Protein AF-A0AA41V324-F1 (afdb_monomer)

Organism: Papaver nudicaule (NCBI:txid74823)

Foldseek 3Di:
DDDPDPPPPADKAKKKKKFFCCCQVVLQVLVVLLVCLVVVWAWQKKWKAAFALVLVVVVQVVQVHDFPFADDDPDDDPHPSSRRRVHIMMMTMIIGHVVLVVVVVQLPPCVDPQHDPGGGRMDIQNDSVSRVVVCCLQPVDPPVVLVVPQLPDQWKWFQFLVRDIGHDCVLQVVLLVPDPPDDPDPDPVRVQQPPLLKKKKKFALVCSVVSCSSVLSSLFQVQFDVTWLIKIKDWCVLQVPDPSCVPPDDDDDDSRRTIMMITMGRDGHPQAAEDAPCQPDQDDDVVVSHHYHHVNRMDMDDRDDCVSVVCCSGQVRQFMWTDDVPDSHIHGSYTPSHSSNYD

Sequence (343 aa):
MEKPADKIEQAEEETFVLAYPIFTECCCIGDLVRFFEEKNLKLKGLMLMNVNKQFIERHFNNVGGEPEGRPVARYSYPTWSDYLTSKPIAVMILEGHEAVQKVDQLTSDRDSFFWNDDGPTVYNSKTADQAKHDIDTWFCQDPGYWLEKATRSTHLVTLLPGGKTHGPWERPLKILKEGPTYENKPDLHGYFIERENMSVLVIKPKAFRKGCVGEVLSAIVVNSFGGLIGMKLVRKADCPNSVVWSDSCTSTKTEEDECAIAVVVGFLSRKFELCIEEPDVNNIDFDSRVFRVGSDYVYRSKPGENLWHEIGVFFSYGFTLWNAPDCNDICGKMFEPSLVGLL

pLDDT: mean 83.89, std 13.99, range [35.88, 98.5]

Structure (mmCIF, N/CA/C/O backbone):
data_AF-A0AA41V324-F1
#
_entry.id   AF-A0AA41V324-F1
#
loop_
_atom_site.group_PDB
_atom_site.id
_atom_site.type_symbol
_atom_site.label_atom_id
_atom_site.label_alt_id
_atom_site.label_comp_id
_atom_site.label_asym_id
_atom_site.label_entity_id
_atom_site.label_seq_id
_atom_site.pdbx_PDB_ins_code
_atom_site.Cartn_x
_atom_site.Cartn_y
_atom_site.Cartn_z
_atom_site.occupancy
_atom_site.B_iso_or_equiv
_atom_site.auth_seq_id
_atom_site.auth_comp_id
_atom_site.auth_asym_id
_atom_site.auth_atom_id
_atom_site.pdbx_PDB_model_num
ATOM 1 N N . MET A 1 1 ? -40.877 -11.267 32.324 1.00 39.62 1 MET A N 1
ATOM 2 C CA . MET A 1 1 ? -40.531 -11.488 30.905 1.00 39.62 1 MET A CA 1
ATOM 3 C C . MET A 1 1 ? -40.053 -10.155 30.363 1.00 39.62 1 MET A C 1
ATOM 5 O O . MET A 1 1 ? -40.875 -9.332 29.983 1.00 39.62 1 MET A O 1
ATOM 9 N N . GLU A 1 2 ? -38.752 -9.893 30.465 1.00 35.88 2 GLU A N 1
ATOM 10 C CA . GLU A 1 2 ? -38.135 -8.713 29.851 1.00 35.88 2 GLU A CA 1
ATOM 11 C C . GLU A 1 2 ? -38.012 -8.953 28.343 1.00 35.88 2 GLU A C 1
ATOM 13 O O . GLU A 1 2 ? -37.642 -10.046 27.912 1.00 35.88 2 GLU A O 1
ATOM 18 N N . LYS A 1 3 ? -38.395 -7.952 27.545 1.00 37.53 3 LYS A N 1
ATOM 19 C CA . LYS A 1 3 ? -38.199 -7.964 26.092 1.00 37.53 3 LYS A CA 1
ATOM 20 C C . LYS A 1 3 ? -36.693 -7.960 25.792 1.00 37.53 3 LYS A C 1
ATOM 22 O O . LYS A 1 3 ? -35.974 -7.212 26.454 1.00 37.53 3 LYS A O 1
ATOM 27 N N . PRO A 1 4 ? -36.213 -8.727 24.799 1.00 45.84 4 PRO A N 1
ATOM 28 C CA . PRO A 1 4 ? -34.835 -8.601 24.356 1.00 45.84 4 PRO A CA 1
ATOM 29 C C . PRO A 1 4 ? -34.657 -7.217 23.726 1.00 45.84 4 PRO A C 1
ATOM 31 O O . PRO A 1 4 ? -35.470 -6.798 22.904 1.00 45.84 4 PRO A O 1
ATOM 34 N N . ALA A 1 5 ? -33.629 -6.495 24.170 1.00 45.06 5 ALA A N 1
ATOM 35 C CA . ALA A 1 5 ? -33.219 -5.241 23.563 1.00 45.06 5 ALA A CA 1
ATOM 36 C C . ALA A 1 5 ? -32.795 -5.514 22.115 1.00 45.06 5 ALA A C 1
ATOM 38 O O . ALA A 1 5 ? -31.879 -6.306 21.878 1.00 45.06 5 ALA A O 1
ATOM 39 N N . ASP A 1 6 ? -33.474 -4.871 21.166 1.00 43.66 6 ASP A N 1
ATOM 40 C CA . ASP A 1 6 ? -33.048 -4.809 19.774 1.00 43.66 6 ASP A CA 1
ATOM 41 C C . ASP A 1 6 ? -31.622 -4.241 19.738 1.00 43.66 6 ASP A C 1
ATOM 43 O O . ASP A 1 6 ? -31.390 -3.074 20.061 1.00 43.66 6 ASP A O 1
ATOM 47 N N . LYS A 1 7 ? -30.644 -5.080 19.376 1.00 44.91 7 LYS A N 1
ATOM 48 C CA . LYS A 1 7 ? -29.336 -4.598 18.932 1.00 44.91 7 LYS A CA 1
ATOM 49 C C . LYS A 1 7 ? -29.585 -3.835 17.638 1.00 44.91 7 LYS A C 1
ATOM 51 O O . LYS A 1 7 ? -29.766 -4.447 16.591 1.00 44.91 7 LYS A O 1
ATOM 56 N N . ILE A 1 8 ? -29.618 -2.511 17.722 1.00 49.06 8 ILE A N 1
ATOM 57 C CA . ILE A 1 8 ? -29.487 -1.649 16.552 1.00 49.06 8 ILE A CA 1
ATOM 58 C C . ILE A 1 8 ? -28.123 -2.001 15.945 1.00 49.06 8 ILE A C 1
ATOM 60 O O . ILE A 1 8 ? -27.096 -1.729 16.565 1.00 49.06 8 ILE A O 1
ATOM 64 N N . GLU A 1 9 ? -28.107 -2.677 14.792 1.00 51.03 9 GLU A N 1
ATOM 65 C CA . GLU A 1 9 ? -26.909 -2.769 13.954 1.00 51.03 9 GLU A CA 1
ATOM 66 C C . GLU A 1 9 ? -26.514 -1.329 13.617 1.00 51.03 9 GLU A C 1
ATOM 68 O O . GLU A 1 9 ? -27.185 -0.643 12.847 1.00 51.03 9 GLU A O 1
ATOM 73 N N . GLN A 1 10 ? -25.489 -0.821 14.300 1.00 58.59 10 GLN A N 1
ATOM 74 C CA . GLN A 1 10 ? -24.932 0.487 13.999 1.00 58.59 10 GLN A CA 1
ATOM 75 C C . GLN A 1 10 ? -24.308 0.406 12.607 1.00 58.59 10 GLN A C 1
ATOM 77 O O . GLN A 1 10 ? -23.558 -0.528 12.327 1.00 58.59 10 GLN A O 1
ATOM 82 N N . ALA A 1 11 ? -24.645 1.360 11.738 1.00 70.06 11 ALA A N 1
ATOM 83 C CA . ALA A 1 11 ? -24.108 1.402 10.386 1.00 70.06 11 ALA A CA 1
ATOM 84 C C . ALA A 1 11 ? -22.575 1.493 10.437 1.00 70.06 11 ALA A C 1
ATOM 86 O O . ALA A 1 11 ? -22.025 2.321 11.169 1.00 70.06 11 ALA A O 1
ATOM 87 N N . GLU A 1 12 ? -21.904 0.622 9.687 1.00 86.38 12 GLU A N 1
ATOM 88 C CA . GLU A 1 12 ? -20.460 0.707 9.496 1.00 86.38 12 GLU A CA 1
ATOM 89 C C . GLU A 1 12 ? -20.153 1.921 8.607 1.00 86.38 12 GLU A C 1
ATOM 91 O O . GLU A 1 12 ? -20.805 2.14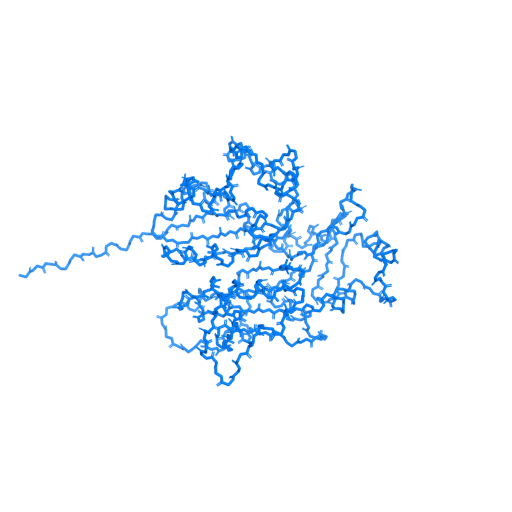3 7.585 1.00 86.38 12 GLU A O 1
ATOM 96 N N . GLU A 1 13 ? -19.201 2.742 9.042 1.00 95.50 13 GLU A N 1
ATOM 97 C CA . GLU A 1 13 ? -18.725 3.932 8.341 1.00 95.50 13 GLU A CA 1
ATOM 98 C C . GLU A 1 13 ? -17.374 3.621 7.688 1.00 95.50 13 GLU A C 1
ATOM 100 O O . GLU A 1 13 ? -16.564 2.884 8.256 1.00 95.50 13 GLU A O 1
ATOM 105 N N . GLU A 1 14 ? -17.117 4.193 6.511 1.00 97.25 14 GLU A N 1
ATOM 106 C CA . GLU A 1 14 ? -15.818 4.124 5.841 1.00 97.25 14 GLU A CA 1
ATOM 107 C C . GLU A 1 14 ? -15.038 5.432 6.029 1.00 97.25 14 GLU A C 1
ATOM 109 O O . GLU A 1 14 ? -15.597 6.527 5.967 1.00 97.25 14 GLU A O 1
ATOM 114 N N . THR A 1 15 ? -13.725 5.325 6.226 1.00 98.44 15 THR A N 1
ATOM 115 C CA . THR A 1 15 ? -12.798 6.460 6.262 1.00 98.44 15 THR A CA 1
ATOM 116 C C . THR A 1 15 ? -11.585 6.214 5.375 1.00 98.44 15 THR A C 1
ATOM 118 O O . THR A 1 15 ? -11.231 5.069 5.077 1.00 98.44 15 THR A O 1
ATOM 121 N N . PHE A 1 16 ? -10.934 7.298 4.964 1.00 98.50 16 PHE A N 1
ATOM 122 C CA . PHE A 1 16 ? -9.737 7.272 4.139 1.00 98.50 16 PHE A CA 1
ATOM 123 C C . PHE A 1 16 ? -8.495 7.633 4.950 1.00 98.50 16 PHE A C 1
ATOM 125 O O . PHE A 1 16 ? -8.497 8.568 5.757 1.00 98.50 16 PHE A O 1
ATOM 132 N N . VAL A 1 17 ? -7.417 6.891 4.697 1.00 98.44 17 VAL A N 1
ATOM 133 C CA . VAL A 1 17 ? -6.087 7.145 5.257 1.00 98.44 17 VAL A CA 1
ATOM 134 C C . VAL A 1 17 ? -5.065 7.170 4.130 1.00 98.44 17 VAL A C 1
ATOM 136 O O . VAL A 1 17 ? -4.995 6.246 3.322 1.00 98.44 17 VAL A O 1
ATOM 139 N N . LEU A 1 18 ? -4.231 8.204 4.121 1.00 97.81 18 LEU A N 1
ATOM 140 C CA . LEU A 1 18 ? -3.049 8.324 3.278 1.00 97.81 18 LEU A CA 1
ATOM 141 C C . LEU A 1 18 ? -1.807 8.187 4.163 1.00 97.81 18 LEU A C 1
ATOM 143 O O . LEU A 1 18 ? -1.493 9.068 4.958 1.00 97.81 18 LEU A O 1
ATOM 147 N N . ALA A 1 19 ? -1.090 7.081 4.009 1.00 96.62 19 ALA A N 1
ATOM 148 C CA . ALA A 1 19 ? 0.191 6.834 4.648 1.00 96.62 19 ALA A CA 1
ATOM 149 C C . ALA A 1 19 ? 1.324 7.454 3.824 1.00 96.62 19 ALA A C 1
ATOM 151 O O . ALA A 1 19 ? 1.503 7.138 2.641 1.00 96.62 19 ALA A O 1
ATOM 152 N N . TYR A 1 20 ? 2.096 8.335 4.459 1.00 95.06 20 TYR A N 1
ATOM 153 C CA . TYR A 1 20 ? 3.198 9.048 3.817 1.00 95.06 20 TYR A CA 1
ATOM 154 C C . TYR A 1 20 ? 4.392 8.123 3.523 1.00 95.06 20 TYR A C 1
ATOM 156 O O . TYR A 1 20 ? 4.451 7.001 4.042 1.00 95.06 20 TYR A O 1
ATOM 164 N N . PRO A 1 21 ? 5.378 8.582 2.723 1.00 92.25 21 PRO A N 1
ATOM 165 C CA . PRO A 1 21 ? 6.538 7.788 2.329 1.00 92.25 21 PRO A CA 1
ATOM 166 C C . PRO A 1 21 ? 7.279 7.055 3.440 1.00 92.25 21 PRO A C 1
ATOM 168 O O . PRO A 1 21 ? 7.823 5.984 3.194 1.00 92.25 21 PRO A O 1
ATOM 171 N N . ILE A 1 22 ? 7.291 7.577 4.668 1.00 90.56 22 ILE A N 1
ATOM 172 C CA . ILE A 1 22 ? 7.982 6.918 5.780 1.00 90.56 22 ILE A CA 1
ATOM 173 C C . ILE A 1 22 ? 7.540 5.458 5.974 1.00 90.56 22 ILE A C 1
ATOM 175 O O . ILE A 1 22 ? 8.375 4.608 6.269 1.00 90.56 22 ILE A O 1
ATOM 179 N N . PHE A 1 23 ? 6.268 5.126 5.728 1.00 91.31 23 PHE A N 1
ATOM 180 C CA . PHE A 1 23 ? 5.775 3.755 5.890 1.00 91.31 23 PHE A CA 1
ATOM 181 C C . PHE A 1 23 ? 6.341 2.775 4.859 1.00 91.31 23 PHE A C 1
ATOM 183 O O . PHE A 1 23 ? 6.458 1.577 5.130 1.00 91.31 23 PHE A O 1
ATOM 190 N N . THR A 1 24 ? 6.721 3.277 3.684 1.00 85.81 24 THR A N 1
ATOM 191 C CA . THR A 1 24 ? 7.327 2.479 2.615 1.00 85.81 24 THR A CA 1
ATOM 192 C C . THR A 1 24 ? 8.852 2.485 2.723 1.00 85.81 24 THR A C 1
ATOM 194 O O . THR A 1 24 ? 9.478 1.451 2.504 1.00 85.81 24 THR A O 1
ATOM 197 N N . GLU A 1 25 ? 9.451 3.602 3.149 1.00 84.81 25 GLU A N 1
ATOM 198 C CA . GLU A 1 25 ? 10.893 3.739 3.391 1.00 84.81 25 GLU A CA 1
ATOM 199 C C . GLU A 1 25 ? 11.381 2.930 4.601 1.00 84.81 25 GLU A C 1
ATOM 201 O O . GLU A 1 25 ? 12.457 2.332 4.554 1.00 84.81 25 GLU A O 1
ATOM 206 N N . CYS A 1 26 ? 10.600 2.900 5.684 1.00 85.69 26 CYS A N 1
ATOM 207 C CA . CYS A 1 26 ? 10.938 2.205 6.928 1.00 85.69 26 CYS A CA 1
ATOM 208 C C . CYS A 1 26 ? 10.352 0.792 7.024 1.00 85.69 26 CYS A C 1
ATOM 210 O O . CYS A 1 26 ? 10.505 0.154 8.063 1.00 85.69 26 CYS A O 1
ATOM 212 N N . CYS A 1 27 ? 9.721 0.286 5.961 1.00 85.06 27 CYS A N 1
ATOM 213 C CA . CYS A 1 27 ? 9.150 -1.062 5.918 1.00 85.06 27 CYS A CA 1
ATOM 214 C C . CYS A 1 27 ? 8.049 -1.338 6.970 1.00 85.06 27 CYS A C 1
ATOM 216 O O . CYS A 1 27 ? 7.836 -2.495 7.322 1.00 85.06 27 CYS A O 1
ATOM 218 N N . CYS A 1 28 ? 7.331 -0.315 7.448 1.00 90.88 28 CYS A N 1
ATOM 219 C CA . CYS A 1 28 ? 6.362 -0.423 8.554 1.00 90.88 28 CYS A CA 1
ATOM 220 C C . CYS A 1 28 ? 4.885 -0.333 8.123 1.00 90.88 28 CYS A C 1
ATOM 222 O O . CYS A 1 28 ? 3.989 -0.163 8.948 1.00 90.88 28 CYS A O 1
ATOM 224 N N . ILE A 1 29 ? 4.589 -0.477 6.827 1.00 94.50 29 ILE A N 1
ATOM 225 C CA . ILE A 1 29 ? 3.203 -0.503 6.332 1.00 94.50 29 ILE A CA 1
ATOM 226 C C . ILE A 1 29 ? 2.376 -1.666 6.909 1.00 94.50 29 ILE A C 1
ATOM 228 O O . ILE A 1 29 ? 1.178 -1.512 7.135 1.00 94.50 29 ILE A O 1
ATOM 232 N N . GLY A 1 30 ? 3.002 -2.817 7.180 1.00 96.00 30 GLY A N 1
ATOM 233 C CA . GLY A 1 30 ? 2.334 -3.937 7.845 1.00 96.00 30 GLY A CA 1
ATOM 234 C C . GLY A 1 30 ? 1.985 -3.625 9.300 1.00 96.00 30 GLY A C 1
ATOM 235 O O . GLY A 1 30 ? 0.893 -3.968 9.745 1.00 96.00 30 GLY A O 1
ATOM 236 N N . ASP A 1 31 ? 2.835 -2.870 9.999 1.00 95.50 31 ASP A N 1
ATOM 237 C CA . ASP A 1 31 ? 2.584 -2.442 11.378 1.00 95.50 31 ASP A CA 1
ATOM 238 C C . ASP A 1 31 ? 1.415 -1.454 11.436 1.00 95.50 31 ASP A C 1
ATOM 240 O O . ASP A 1 31 ? 0.573 -1.543 12.327 1.00 95.50 31 ASP A O 1
ATOM 244 N N . LEU A 1 32 ? 1.306 -0.567 10.439 1.00 96.44 32 LEU A N 1
ATOM 245 C CA . LEU A 1 32 ? 0.155 0.323 10.283 1.00 96.44 32 LEU A CA 1
ATOM 246 C C . LEU A 1 32 ? -1.150 -0.463 10.072 1.00 96.44 32 LEU A C 1
ATOM 248 O O . LEU A 1 32 ? -2.152 -0.180 10.728 1.00 96.44 32 LEU A O 1
ATOM 252 N N . VAL A 1 33 ? -1.146 -1.469 9.188 1.00 97.69 33 VAL A N 1
ATOM 253 C CA . VAL A 1 33 ? -2.320 -2.336 8.968 1.00 97.69 33 VAL A CA 1
ATOM 254 C C . VAL A 1 33 ? -2.676 -3.094 10.247 1.00 97.69 33 VAL A C 1
ATOM 256 O O . VAL A 1 33 ? -3.832 -3.064 10.665 1.00 97.69 33 VAL A O 1
ATOM 259 N N . ARG A 1 34 ? -1.682 -3.700 10.906 1.00 97.00 34 ARG A N 1
ATOM 260 C CA . ARG A 1 34 ? -1.854 -4.426 12.170 1.00 97.00 34 ARG A CA 1
ATOM 261 C C . ARG A 1 34 ? -2.463 -3.530 13.242 1.00 97.00 34 ARG A C 1
ATOM 263 O O . ARG A 1 34 ? -3.374 -3.949 13.947 1.00 97.00 34 ARG A O 1
ATOM 270 N N . PHE A 1 35 ? -1.989 -2.292 13.353 1.00 96.88 35 PHE A N 1
ATOM 271 C CA . PHE A 1 35 ? -2.526 -1.337 14.310 1.00 96.88 35 PHE A CA 1
ATOM 272 C C . PHE A 1 35 ? -4.022 -1.094 14.084 1.00 96.88 35 PHE A C 1
ATOM 274 O O . PHE A 1 35 ? -4.797 -1.123 15.037 1.00 96.88 35 PHE A O 1
ATOM 281 N N . PHE A 1 36 ? -4.461 -0.899 12.838 1.00 97.12 36 PHE A N 1
ATOM 282 C CA . PHE A 1 36 ? -5.886 -0.740 12.544 1.00 97.12 36 PHE A CA 1
ATOM 283 C C . PHE A 1 36 ? -6.693 -2.023 12.805 1.00 97.12 36 PHE A C 1
ATOM 285 O O . PHE A 1 36 ? -7.786 -1.931 13.373 1.00 97.12 36 PHE A O 1
ATOM 292 N N . GLU A 1 37 ? -6.142 -3.204 12.502 1.00 96.12 37 GLU A N 1
ATOM 293 C CA . GLU A 1 37 ? -6.752 -4.496 12.859 1.00 96.12 37 GLU A CA 1
ATOM 294 C C . GLU A 1 37 ? -6.966 -4.614 14.381 1.00 96.12 37 GLU A C 1
ATOM 296 O O . GLU A 1 37 ? -8.070 -4.923 14.831 1.00 96.12 37 GLU A O 1
ATOM 301 N N . GLU A 1 38 ? -5.958 -4.276 15.194 1.00 96.06 38 GLU A N 1
ATOM 302 C CA . GLU A 1 38 ? -6.032 -4.275 16.667 1.00 96.06 38 GLU A CA 1
ATOM 303 C C . GLU A 1 38 ? -7.061 -3.267 17.211 1.00 96.06 38 GLU A C 1
ATOM 305 O O . GLU A 1 38 ? -7.595 -3.426 18.313 1.00 96.06 38 GLU A O 1
ATOM 310 N N . LYS A 1 39 ? -7.385 -2.229 16.431 1.00 95.81 39 LYS A N 1
ATOM 311 C CA . LYS A 1 39 ? -8.463 -1.277 16.728 1.00 95.81 39 LYS A CA 1
ATOM 312 C C . LYS A 1 39 ? -9.821 -1.721 16.182 1.00 95.81 39 LYS A C 1
ATOM 314 O O . LYS A 1 39 ? -10.763 -0.936 16.276 1.00 95.81 39 LYS A O 1
ATOM 319 N N . ASN A 1 40 ? -9.980 -2.952 15.699 1.00 94.75 40 ASN A N 1
ATOM 320 C CA . ASN A 1 40 ? -11.215 -3.460 15.089 1.00 94.75 40 ASN A CA 1
ATOM 321 C C . ASN A 1 40 ? -11.695 -2.598 13.904 1.00 94.75 40 ASN A C 1
ATOM 323 O O . ASN A 1 40 ? -12.896 -2.383 13.746 1.00 94.75 40 ASN A O 1
ATOM 327 N N . LEU A 1 41 ? -10.765 -2.053 13.114 1.00 96.31 41 LEU A N 1
ATOM 328 C CA . LEU A 1 41 ? -11.064 -1.401 11.840 1.00 96.31 41 LEU A CA 1
ATOM 329 C C . LEU A 1 41 ? -10.741 -2.377 10.710 1.00 96.31 41 LEU A C 1
ATOM 331 O O . LEU A 1 41 ? -9.638 -2.920 10.633 1.00 96.31 41 LEU A O 1
ATOM 335 N N . LYS A 1 42 ? -11.714 -2.617 9.837 1.00 95.38 42 LYS A N 1
ATOM 336 C CA . LYS A 1 42 ? -11.600 -3.557 8.726 1.00 95.38 42 LYS A CA 1
ATOM 337 C C . LYS A 1 42 ? -10.989 -2.864 7.515 1.00 95.38 42 LYS A C 1
ATOM 339 O O . LYS A 1 42 ? -11.462 -1.822 7.077 1.00 95.38 42 LYS A O 1
ATOM 344 N N . LEU A 1 43 ? -9.964 -3.471 6.927 1.00 96.56 43 LEU A N 1
ATOM 345 C CA . LEU A 1 43 ? -9.361 -2.977 5.693 1.00 96.56 43 LEU A CA 1
ATOM 346 C C . LEU A 1 43 ? -10.258 -3.314 4.488 1.00 96.56 43 LEU A C 1
ATOM 348 O O . LEU A 1 43 ? -10.386 -4.478 4.105 1.00 96.56 43 LEU A O 1
ATOM 352 N N . LYS A 1 44 ? -10.868 -2.294 3.879 1.00 95.31 44 LYS A N 1
ATOM 353 C CA . LYS A 1 44 ? -11.743 -2.410 2.698 1.00 95.31 44 LYS A CA 1
ATOM 354 C C . LYS A 1 44 ? -11.048 -2.065 1.389 1.00 95.31 44 LYS A C 1
ATOM 356 O O . LYS A 1 44 ? -11.490 -2.532 0.340 1.00 95.31 44 LYS A O 1
ATOM 361 N N . GLY A 1 45 ? -9.969 -1.293 1.441 1.00 95.50 45 GLY A N 1
ATOM 362 C CA . GLY A 1 45 ? -9.167 -0.909 0.284 1.00 95.50 45 GLY A CA 1
ATOM 363 C C . GLY A 1 45 ? -7.728 -0.638 0.697 1.00 95.50 45 GLY A C 1
ATOM 364 O O . GLY A 1 45 ? -7.483 -0.132 1.787 1.00 95.50 45 GLY A O 1
ATOM 365 N N . LEU A 1 46 ? -6.780 -0.989 -0.166 1.00 96.31 46 LEU A N 1
ATOM 366 C CA . LEU A 1 46 ? -5.359 -0.705 0.015 1.00 96.31 46 LEU A CA 1
ATOM 367 C C . LEU A 1 46 ? -4.711 -0.581 -1.356 1.00 96.31 46 LEU A C 1
ATOM 369 O O . LEU A 1 46 ? -4.882 -1.473 -2.187 1.00 96.31 46 LEU A O 1
ATOM 373 N N . MET A 1 47 ? -3.952 0.483 -1.589 1.00 93.38 47 MET A N 1
ATOM 374 C CA . MET A 1 47 ? -3.150 0.637 -2.799 1.00 93.38 47 MET A CA 1
ATOM 375 C C . MET A 1 47 ? -1.825 1.316 -2.487 1.00 93.38 47 MET A C 1
ATOM 377 O O . MET A 1 47 ? -1.793 2.316 -1.779 1.00 93.38 47 MET A O 1
ATOM 381 N N . LEU A 1 48 ? -0.744 0.795 -3.058 1.00 92.94 48 LEU A N 1
ATOM 382 C CA . LEU A 1 48 ? 0.562 1.443 -3.084 1.00 92.94 48 LEU A CA 1
ATOM 383 C C . LEU A 1 48 ? 0.751 2.123 -4.438 1.00 92.94 48 LEU A C 1
ATOM 385 O O . LEU A 1 48 ? 0.636 1.480 -5.486 1.00 92.94 48 LEU A O 1
ATOM 389 N N . MET A 1 49 ? 1.030 3.420 -4.418 1.00 90.25 49 MET A N 1
ATOM 390 C CA . MET A 1 49 ? 1.058 4.244 -5.620 1.00 90.25 49 MET A CA 1
ATOM 391 C C . MET A 1 49 ? 2.108 5.342 -5.547 1.00 90.25 49 MET A C 1
ATOM 393 O O . MET A 1 49 ? 2.495 5.792 -4.472 1.00 90.25 49 MET A O 1
ATOM 397 N N . ASN A 1 50 ? 2.520 5.797 -6.723 1.00 88.94 50 ASN A N 1
ATOM 398 C CA . ASN A 1 50 ? 3.195 7.069 -6.885 1.00 88.94 50 ASN A CA 1
ATOM 399 C C . ASN A 1 50 ? 2.207 8.092 -7.444 1.00 88.94 50 ASN A C 1
ATOM 401 O O . ASN A 1 50 ? 1.325 7.762 -8.236 1.00 88.94 50 ASN A O 1
ATOM 405 N N . VAL A 1 51 ? 2.402 9.344 -7.058 1.00 87.75 51 VAL A N 1
ATOM 406 C CA . VAL A 1 51 ? 1.568 10.484 -7.439 1.00 87.75 51 VAL A CA 1
ATOM 407 C C . VAL A 1 51 ? 2.452 11.593 -7.988 1.00 87.75 51 VAL A C 1
ATOM 409 O O . VAL A 1 51 ? 3.636 11.670 -7.654 1.00 87.75 51 VAL A O 1
ATOM 412 N N . ASN A 1 52 ? 1.899 12.455 -8.841 1.00 86.44 52 ASN A N 1
ATOM 413 C CA . ASN A 1 52 ? 2.600 13.660 -9.271 1.00 86.44 52 ASN A CA 1
ATOM 414 C C . ASN A 1 52 ? 2.297 14.848 -8.341 1.00 86.44 52 ASN A C 1
ATOM 416 O O . ASN A 1 52 ? 1.333 14.852 -7.572 1.00 86.44 52 ASN A O 1
ATOM 420 N N . LYS A 1 53 ? 3.134 15.884 -8.441 1.00 88.88 53 LYS A N 1
ATOM 421 C CA . LYS A 1 53 ? 3.028 17.095 -7.619 1.00 88.88 53 LYS A CA 1
ATOM 422 C C . LYS A 1 53 ? 1.676 17.788 -7.776 1.00 88.88 53 LYS A C 1
ATOM 424 O O . LYS A 1 53 ? 1.051 18.141 -6.786 1.00 88.88 53 LYS A O 1
ATOM 429 N N . GLN A 1 54 ? 1.180 17.883 -9.009 1.00 89.00 54 GLN A N 1
ATOM 430 C CA . GLN A 1 54 ? -0.100 18.522 -9.312 1.00 89.00 54 GLN A CA 1
ATOM 431 C C . GLN A 1 54 ? -1.294 17.799 -8.662 1.00 89.00 54 GLN A C 1
ATOM 433 O O . GLN A 1 54 ? -2.305 18.428 -8.350 1.00 89.00 54 GLN A O 1
ATOM 438 N N . PHE A 1 55 ? -1.230 16.476 -8.518 1.00 91.31 55 PHE A N 1
ATOM 439 C CA . PHE A 1 55 ? -2.261 15.681 -7.859 1.00 91.31 55 PHE A CA 1
ATOM 440 C C . PHE A 1 55 ? -2.267 15.952 -6.351 1.00 91.31 55 PHE A C 1
ATOM 442 O O . PHE A 1 55 ? -3.318 16.251 -5.790 1.00 91.31 55 PHE A O 1
ATOM 449 N N . ILE A 1 56 ? -1.090 15.954 -5.718 1.00 94.19 56 ILE A N 1
ATOM 450 C CA . ILE A 1 56 ? -0.947 16.259 -4.289 1.00 94.19 56 ILE A CA 1
ATOM 451 C C . ILE A 1 56 ? -1.342 17.703 -3.961 1.00 94.19 56 ILE A C 1
ATOM 453 O O . ILE A 1 56 ? -2.096 17.927 -3.021 1.00 94.19 56 ILE A O 1
ATOM 457 N N . GLU A 1 57 ? -0.918 18.683 -4.759 1.00 94.00 57 GLU A N 1
ATOM 458 C CA . GLU A 1 57 ? -1.308 20.086 -4.567 1.00 94.00 57 GLU A CA 1
ATOM 459 C C . GLU A 1 57 ? -2.829 20.271 -4.678 1.00 94.00 57 GLU A C 1
ATOM 461 O O . GLU A 1 57 ? -3.434 21.013 -3.904 1.00 94.00 57 GLU A O 1
ATOM 466 N N . ARG A 1 58 ? -3.480 19.570 -5.618 1.00 94.25 58 ARG A N 1
ATOM 467 C CA . ARG A 1 58 ? -4.948 19.547 -5.716 1.00 94.25 58 ARG A CA 1
ATOM 468 C C . ARG A 1 58 ? -5.585 18.923 -4.480 1.00 94.25 58 ARG A C 1
ATOM 470 O O . ARG A 1 58 ? -6.537 19.496 -3.960 1.00 94.25 58 ARG A O 1
ATOM 477 N N . HIS A 1 59 ? -5.047 17.808 -3.993 1.00 95.00 59 HIS A N 1
ATOM 478 C CA . HIS A 1 59 ? -5.516 17.195 -2.755 1.00 95.00 59 HIS A CA 1
ATOM 479 C C . HIS A 1 59 ? -5.408 18.169 -1.570 1.00 95.00 59 HIS A C 1
ATOM 481 O O . HIS A 1 59 ? -6.409 18.389 -0.897 1.00 95.00 59 HIS A O 1
ATOM 487 N N . PHE A 1 60 ? -4.269 18.845 -1.376 1.00 95.69 60 PHE A N 1
ATOM 488 C CA . PHE A 1 60 ? -4.108 19.855 -0.321 1.00 95.69 60 PHE A CA 1
ATOM 489 C C . PHE A 1 60 ? -5.110 21.001 -0.422 1.00 95.69 60 PHE A C 1
ATOM 491 O O . PHE A 1 60 ? -5.705 21.385 0.582 1.00 95.69 60 PHE A O 1
ATOM 498 N N . ASN A 1 61 ? -5.364 21.508 -1.629 1.00 95.31 61 ASN A N 1
ATOM 499 C CA . ASN A 1 61 ? -6.392 22.527 -1.831 1.00 95.31 61 ASN A CA 1
ATOM 500 C C . ASN A 1 61 ? -7.791 22.025 -1.435 1.00 95.31 61 ASN A C 1
ATOM 502 O O . ASN A 1 61 ? -8.554 22.778 -0.833 1.00 95.31 61 ASN A O 1
ATOM 506 N N . ASN A 1 62 ? -8.115 20.762 -1.731 1.00 93.25 62 ASN A N 1
ATOM 507 C CA . ASN A 1 62 ? -9.407 20.168 -1.382 1.00 93.25 62 ASN A CA 1
ATOM 508 C C . ASN A 1 62 ? -9.570 19.976 0.132 1.00 93.25 62 ASN A C 1
ATOM 510 O O . ASN A 1 62 ? -10.670 20.159 0.645 1.00 93.25 62 ASN A O 1
ATOM 514 N N . VAL A 1 63 ? -8.491 19.641 0.847 1.00 93.88 63 VAL A N 1
ATOM 515 C CA . VAL A 1 63 ? -8.524 19.382 2.301 1.00 9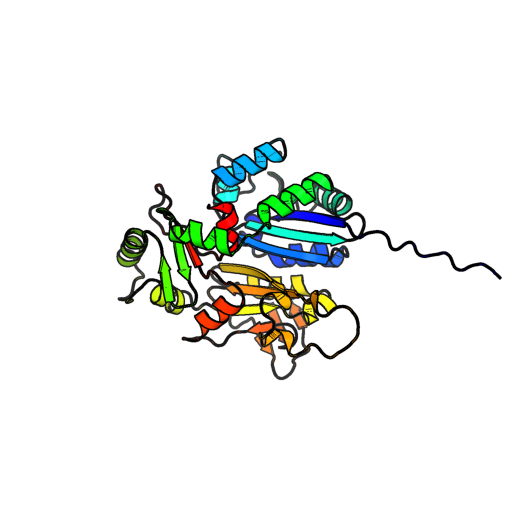3.88 63 VAL A CA 1
ATOM 516 C C . VAL A 1 63 ? -8.217 20.620 3.153 1.00 93.88 63 VAL A C 1
ATOM 518 O O . VAL A 1 63 ? -8.155 20.528 4.377 1.00 93.88 63 VAL A O 1
ATOM 521 N N . GLY A 1 64 ? -8.063 21.790 2.523 1.00 93.25 64 GLY A N 1
ATOM 522 C CA . GLY A 1 64 ? -7.933 23.085 3.196 1.00 93.25 64 GLY A CA 1
ATOM 523 C C . GLY A 1 64 ? -6.503 23.549 3.488 1.00 93.25 64 GLY A C 1
ATOM 524 O O . GLY A 1 64 ? -6.333 24.593 4.118 1.00 93.25 64 GLY A O 1
ATOM 525 N N . GLY A 1 65 ? -5.481 22.831 3.021 1.00 93.75 65 GLY A N 1
ATOM 526 C CA . GLY A 1 65 ? -4.081 23.237 3.129 1.00 93.75 65 GLY A CA 1
ATOM 527 C C . GLY A 1 65 ? -3.100 22.075 3.260 1.00 93.75 65 GLY A C 1
ATOM 528 O O . GLY A 1 65 ? -3.476 20.904 3.265 1.00 93.75 65 GLY A O 1
ATOM 529 N N . GLU A 1 66 ? -1.817 22.425 3.366 1.00 93.56 66 GLU A N 1
ATOM 530 C CA . GLU A 1 66 ? -0.762 21.471 3.711 1.00 93.56 66 GLU A CA 1
ATOM 531 C C . GLU A 1 66 ? -0.838 21.071 5.200 1.00 93.56 66 GLU A C 1
ATOM 533 O O . GLU A 1 66 ? -1.348 21.843 6.021 1.00 93.56 66 GLU A O 1
ATOM 538 N N . PRO A 1 67 ? -0.307 19.894 5.578 1.00 91.38 67 PRO A N 1
ATOM 539 C CA . PRO A 1 67 ? -0.211 19.488 6.975 1.00 91.38 67 PRO A CA 1
ATOM 540 C C . PRO A 1 67 ? 0.619 20.462 7.822 1.00 91.38 67 PRO A C 1
ATOM 542 O O . PRO A 1 67 ? 1.565 21.093 7.343 1.00 91.38 67 PRO A O 1
ATOM 545 N N . GLU A 1 68 ? 0.305 20.534 9.117 1.00 88.38 68 GLU A N 1
ATOM 546 C CA . GLU A 1 68 ? 1.122 21.271 10.085 1.00 88.38 68 GLU A CA 1
ATOM 547 C C . GLU A 1 68 ? 2.526 20.656 10.196 1.00 88.38 68 GLU A C 1
ATOM 549 O O . GLU A 1 68 ? 2.700 19.437 10.151 1.00 88.38 68 GLU A O 1
ATOM 554 N N . GLY A 1 69 ? 3.530 21.509 10.397 1.00 86.50 69 GLY A N 1
ATOM 555 C CA . GLY A 1 69 ? 4.915 21.091 10.582 1.00 86.50 69 GLY A CA 1
ATOM 556 C C . GLY A 1 69 ? 5.687 21.031 9.270 1.00 86.50 69 GLY A C 1
ATOM 557 O O . GLY A 1 69 ? 5.405 21.769 8.324 1.00 86.50 69 GLY A O 1
ATOM 558 N N . ARG A 1 70 ? 6.722 20.197 9.240 1.00 85.06 70 ARG A N 1
ATOM 559 C CA . ARG A 1 70 ? 7.575 19.984 8.071 1.00 85.06 70 ARG A CA 1
ATOM 560 C C . ARG A 1 70 ? 7.528 18.520 7.655 1.00 85.06 70 ARG A C 1
ATOM 562 O O . ARG A 1 70 ? 7.277 17.655 8.494 1.00 85.06 70 ARG A O 1
ATOM 569 N N . PRO A 1 71 ? 7.812 18.229 6.377 1.00 82.75 71 PRO A N 1
ATOM 570 C CA . PRO A 1 71 ? 7.909 16.858 5.926 1.00 82.75 71 PRO A CA 1
ATOM 571 C C . PRO A 1 71 ? 8.910 16.068 6.763 1.00 82.75 71 PRO A C 1
ATOM 573 O O . PRO A 1 71 ? 10.050 16.499 6.952 1.00 82.75 71 PRO A O 1
ATOM 576 N N . VAL A 1 72 ? 8.478 14.901 7.233 1.00 70.12 72 VAL A N 1
ATOM 577 C CA . VAL A 1 72 ? 9.332 13.968 7.961 1.00 70.12 72 VAL A CA 1
ATOM 578 C C . VAL A 1 72 ? 10.417 13.492 7.018 1.00 70.12 72 VAL A C 1
ATOM 580 O O . VAL A 1 72 ? 10.128 12.806 6.035 1.00 70.12 72 VAL A O 1
ATOM 583 N N . ALA A 1 73 ? 11.672 13.827 7.300 1.00 58.78 73 ALA A N 1
ATOM 584 C CA . ALA A 1 73 ? 12.715 13.403 6.398 1.00 58.78 73 ALA A CA 1
ATOM 585 C C . ALA A 1 73 ? 14.078 13.208 7.053 1.00 58.78 73 ALA A C 1
ATOM 587 O O . ALA A 1 73 ? 14.641 14.104 7.672 1.00 58.78 73 ALA A O 1
ATOM 588 N N . ARG A 1 74 ? 14.699 12.062 6.743 1.00 55.53 74 ARG A N 1
ATOM 589 C CA . ARG A 1 74 ? 16.169 11.953 6.745 1.00 55.53 74 ARG A CA 1
ATOM 590 C C . ARG A 1 74 ? 16.821 12.881 5.708 1.00 55.53 74 ARG A C 1
ATOM 592 O O . ARG A 1 74 ? 18.027 13.103 5.778 1.00 55.53 74 ARG A O 1
ATOM 599 N N . TYR A 1 75 ? 16.048 13.396 4.745 1.00 59.28 75 TYR A N 1
ATOM 600 C CA . TYR A 1 75 ? 16.498 14.187 3.598 1.00 59.28 75 TYR A CA 1
ATOM 601 C C . TYR A 1 75 ? 15.693 15.485 3.490 1.00 59.28 75 TYR A C 1
ATOM 603 O O . TYR A 1 75 ? 14.492 15.441 3.304 1.00 59.28 75 TYR A O 1
ATOM 611 N N . SER A 1 76 ? 16.326 16.651 3.575 1.00 70.81 76 SER A N 1
ATOM 612 C CA . SER A 1 76 ? 15.630 17.948 3.569 1.00 70.81 76 SER A CA 1
ATOM 613 C C . SER A 1 76 ? 14.757 18.166 2.311 1.00 70.81 76 SER A C 1
ATOM 615 O O . SER A 1 76 ? 15.265 18.638 1.293 1.00 70.81 76 SER A O 1
ATOM 617 N N . TYR A 1 77 ? 13.452 17.874 2.380 1.00 83.88 77 TYR A N 1
ATOM 618 C CA . TYR A 1 77 ? 12.476 18.204 1.333 1.00 83.88 77 TYR A CA 1
ATOM 619 C C . TYR A 1 77 ? 11.916 19.614 1.573 1.00 83.88 77 TYR A C 1
ATOM 621 O O . TYR A 1 77 ? 11.544 19.929 2.705 1.00 83.88 77 TYR A O 1
ATOM 629 N N . PRO A 1 78 ? 11.848 20.482 0.548 1.00 85.62 78 PRO A N 1
ATOM 630 C CA . PRO A 1 78 ? 11.450 21.872 0.750 1.00 85.62 78 PRO A CA 1
ATOM 631 C C . PRO A 1 78 ? 9.936 22.065 0.920 1.00 85.62 78 PRO A C 1
ATOM 633 O O . PRO A 1 78 ? 9.535 23.066 1.507 1.00 85.62 78 PRO A O 1
ATOM 636 N N . THR A 1 79 ? 9.102 21.134 0.438 1.00 90.88 79 THR A N 1
ATOM 637 C CA . THR A 1 79 ? 7.633 21.186 0.570 1.00 90.88 79 THR A CA 1
ATOM 638 C C . THR A 1 79 ? 7.033 19.802 0.833 1.00 90.88 79 THR A C 1
ATOM 640 O O . THR A 1 79 ? 7.651 18.779 0.519 1.00 90.88 79 THR A O 1
ATOM 643 N N . TRP A 1 80 ? 5.803 19.755 1.361 1.00 92.62 80 TRP A N 1
ATOM 644 C CA . TRP A 1 80 ? 5.043 18.506 1.520 1.00 92.62 80 TRP A CA 1
ATOM 645 C C . TRP A 1 80 ? 4.767 17.812 0.192 1.00 92.62 80 TRP A C 1
ATOM 647 O O . TRP A 1 80 ? 4.835 16.587 0.106 1.00 92.62 80 TRP A O 1
ATOM 657 N N . SER A 1 81 ? 4.526 18.592 -0.859 1.00 92.38 81 SER A N 1
ATOM 658 C CA . SER A 1 81 ? 4.307 18.053 -2.197 1.00 92.38 81 SER A CA 1
ATOM 659 C C . SER A 1 81 ? 5.562 17.372 -2.753 1.00 92.38 81 SER A C 1
ATOM 661 O O . SER A 1 81 ? 5.462 16.310 -3.365 1.00 92.38 81 SER A O 1
ATOM 663 N N . ASP A 1 82 ? 6.756 17.919 -2.496 1.00 89.81 82 ASP A N 1
ATOM 664 C CA . ASP A 1 82 ? 8.015 17.276 -2.900 1.00 89.81 82 ASP A CA 1
ATOM 665 C C . ASP A 1 82 ? 8.272 15.992 -2.098 1.00 89.81 82 ASP A C 1
ATOM 667 O O . ASP A 1 82 ? 8.743 15.001 -2.650 1.00 89.81 82 ASP A O 1
ATOM 671 N N . TYR A 1 83 ? 7.908 15.974 -0.813 1.00 91.81 83 TYR A N 1
ATOM 672 C CA . TYR A 1 83 ? 8.017 14.773 0.013 1.00 91.81 83 TYR A CA 1
ATOM 673 C C . TYR A 1 83 ? 7.069 13.664 -0.449 1.00 91.81 83 TYR A C 1
ATOM 675 O O . TYR A 1 83 ? 7.530 12.566 -0.758 1.00 91.81 83 TYR A O 1
ATOM 683 N N . LEU A 1 84 ? 5.767 13.938 -0.572 1.00 91.88 84 LEU A N 1
ATOM 684 C CA . LEU A 1 84 ? 4.761 12.933 -0.944 1.00 91.88 84 LEU A CA 1
ATOM 685 C C . LEU A 1 84 ? 4.940 12.374 -2.362 1.00 91.88 84 LEU A C 1
ATOM 687 O O . LEU A 1 84 ? 4.425 11.304 -2.668 1.00 91.88 84 LEU A O 1
ATOM 691 N N . THR A 1 85 ? 5.677 13.077 -3.223 1.00 89.25 85 THR A N 1
ATOM 692 C CA . THR A 1 85 ? 5.995 12.626 -4.588 1.00 89.25 85 THR A CA 1
ATOM 693 C C . THR A 1 85 ? 7.380 11.988 -4.710 1.00 89.25 85 THR A C 1
ATOM 695 O O . THR A 1 85 ? 7.718 11.444 -5.762 1.00 89.25 85 THR A O 1
ATOM 698 N N . SER A 1 86 ? 8.187 12.012 -3.643 1.00 87.00 86 SER A N 1
ATOM 699 C CA . SER A 1 86 ? 9.558 11.484 -3.652 1.00 87.00 86 SER A CA 1
ATOM 700 C C . SER A 1 86 ? 9.632 9.954 -3.696 1.00 87.00 86 SER A C 1
ATOM 702 O O . SER A 1 86 ? 10.623 9.391 -4.175 1.00 87.00 86 SER A O 1
ATOM 704 N N . LYS A 1 87 ? 8.602 9.276 -3.177 1.00 87.19 87 LYS A N 1
ATOM 705 C CA . LYS A 1 87 ? 8.537 7.826 -2.957 1.00 87.19 87 LYS A CA 1
ATOM 706 C C . LYS A 1 87 ? 7.090 7.328 -2.998 1.00 87.19 87 LYS A C 1
ATOM 708 O O . LYS A 1 87 ? 6.173 8.142 -2.901 1.00 87.19 87 LYS A O 1
ATOM 713 N N . PRO A 1 88 ? 6.883 6.001 -3.079 1.00 89.75 88 PRO A N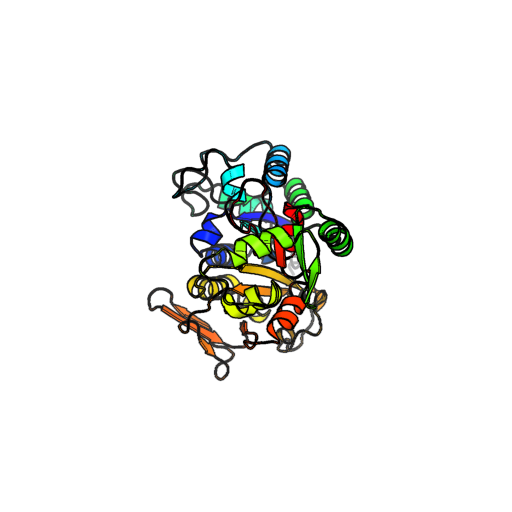 1
ATOM 714 C CA . PRO A 1 88 ? 5.555 5.423 -2.973 1.00 89.75 88 PRO A CA 1
ATOM 715 C C . PRO A 1 88 ? 4.859 5.775 -1.661 1.00 89.75 88 PRO A C 1
ATOM 717 O O . PRO A 1 88 ? 5.452 5.700 -0.583 1.00 89.75 88 PRO A O 1
ATOM 720 N N . ILE A 1 89 ? 3.576 6.081 -1.782 1.00 93.25 89 ILE A N 1
ATOM 721 C CA . ILE A 1 89 ? 2.626 6.263 -0.688 1.00 93.25 89 ILE A CA 1
ATOM 722 C C . ILE A 1 89 ? 1.627 5.112 -0.691 1.00 93.25 89 ILE A C 1
ATOM 724 O O . ILE A 1 89 ? 1.404 4.472 -1.725 1.00 93.25 89 ILE A O 1
ATOM 728 N N . ALA A 1 90 ? 1.013 4.848 0.458 1.00 95.50 90 ALA A N 1
ATOM 729 C CA . ALA A 1 90 ? -0.070 3.879 0.554 1.00 95.50 90 ALA A CA 1
ATOM 730 C C . ALA A 1 90 ? -1.369 4.583 0.939 1.00 95.50 90 ALA A C 1
ATOM 732 O O . ALA A 1 90 ? -1.391 5.385 1.863 1.00 95.50 90 ALA A O 1
ATOM 733 N N . VAL A 1 91 ? -2.455 4.263 0.248 1.00 96.69 91 VAL A N 1
ATOM 734 C CA . VAL A 1 91 ? -3.800 4.738 0.588 1.00 96.69 91 VAL A CA 1
ATOM 735 C C . VAL A 1 91 ? -4.665 3.576 1.035 1.00 96.69 91 VAL A C 1
ATOM 737 O O . VAL A 1 91 ? -4.539 2.470 0.502 1.00 96.69 91 VAL A O 1
ATOM 740 N N . MET A 1 92 ? -5.531 3.817 2.013 1.00 98.06 92 MET A N 1
ATOM 741 C CA . MET A 1 92 ? -6.382 2.808 2.633 1.00 98.06 92 MET A CA 1
ATOM 742 C C . MET A 1 92 ? -7.826 3.284 2.735 1.00 98.06 92 MET A C 1
ATOM 744 O O . MET A 1 92 ? -8.080 4.464 2.974 1.00 98.06 92 MET A O 1
ATOM 748 N N . ILE A 1 93 ? -8.748 2.331 2.622 1.00 98.06 93 ILE A N 1
ATOM 749 C CA . ILE A 1 93 ? -10.141 2.481 3.047 1.00 98.06 93 ILE A CA 1
ATOM 750 C C . ILE A 1 93 ? -10.319 1.592 4.270 1.00 98.06 93 ILE A C 1
ATOM 752 O O . ILE A 1 93 ? -10.069 0.383 4.193 1.00 98.06 93 ILE A O 1
ATOM 756 N N . LEU A 1 94 ? -10.734 2.187 5.382 1.00 98.06 94 LEU A N 1
ATOM 757 C CA . LEU A 1 94 ? -11.009 1.491 6.635 1.00 98.06 94 LEU A CA 1
ATOM 758 C C . LEU A 1 94 ? -12.504 1.568 6.937 1.00 98.06 94 LEU A C 1
ATOM 760 O O . LEU A 1 94 ? -13.081 2.645 6.858 1.00 98.06 94 LEU A O 1
ATOM 764 N N . GLU A 1 95 ? -13.110 0.445 7.301 1.00 97.00 95 GLU A N 1
ATOM 765 C CA . GLU A 1 95 ? -14.527 0.310 7.650 1.00 97.00 95 GLU A CA 1
ATOM 766 C C . GLU A 1 95 ? -14.675 -0.072 9.121 1.00 97.00 95 GLU A C 1
ATOM 768 O O . GLU A 1 95 ? -13.929 -0.903 9.648 1.00 97.00 95 GLU A O 1
ATOM 773 N N . GLY A 1 96 ? -15.642 0.535 9.797 1.00 96.00 96 GLY A N 1
ATOM 774 C CA . GLY A 1 96 ? -15.992 0.170 11.162 1.00 96.00 96 GLY A CA 1
ATOM 775 C C . GLY A 1 96 ? -16.950 1.157 11.813 1.00 96.00 96 GLY A C 1
ATOM 776 O O . GLY A 1 96 ? -17.370 2.149 11.221 1.00 96.00 96 GLY A O 1
ATOM 777 N N . HIS A 1 97 ? -17.304 0.885 13.065 1.00 94.75 97 HIS A N 1
ATOM 778 C CA . HIS A 1 97 ? -18.140 1.794 13.840 1.00 94.75 97 HIS A CA 1
ATOM 779 C C . HIS A 1 97 ? -17.388 3.098 14.149 1.00 94.75 97 HIS A C 1
ATOM 781 O O . HIS A 1 97 ? -16.295 3.045 14.722 1.00 94.75 97 HIS A O 1
ATOM 787 N N . GLU A 1 98 ? -17.981 4.237 13.768 1.00 95.19 98 GLU A N 1
ATOM 788 C CA . GLU A 1 98 ? -17.407 5.585 13.937 1.00 95.19 98 GLU A CA 1
ATOM 789 C C . GLU A 1 98 ? -15.974 5.679 13.383 1.00 95.19 98 GLU A C 1
ATOM 791 O O . GLU A 1 98 ? -15.088 6.281 13.997 1.00 95.19 98 GLU A O 1
ATOM 796 N N . ALA A 1 99 ? -15.714 5.025 12.245 1.00 97.44 99 ALA A N 1
ATOM 797 C CA . ALA A 1 99 ? -14.372 4.884 11.690 1.00 97.44 99 ALA A CA 1
ATOM 798 C C . ALA A 1 99 ? -13.685 6.237 11.468 1.00 97.44 99 ALA A C 1
ATOM 800 O O . ALA A 1 99 ? -12.501 6.368 11.786 1.00 97.44 99 ALA A O 1
ATOM 801 N N . VAL A 1 100 ? -14.416 7.252 10.992 1.00 97.81 100 VAL A N 1
ATOM 802 C CA . VAL A 1 100 ? -13.865 8.595 10.762 1.00 97.81 100 VAL A CA 1
ATOM 803 C C . VAL A 1 100 ? -13.388 9.202 12.075 1.00 97.81 100 VAL A C 1
ATOM 805 O O . VAL A 1 100 ? -12.217 9.562 12.198 1.00 97.81 100 VAL A O 1
ATOM 808 N N . GLN A 1 101 ? -14.263 9.258 13.081 1.00 96.94 101 GLN A N 1
ATOM 809 C CA . GLN A 1 101 ? -13.935 9.844 14.381 1.00 96.94 101 GLN A CA 1
ATOM 810 C C . GLN A 1 101 ? -12.821 9.065 15.088 1.00 96.94 101 GLN A C 1
ATOM 812 O O . GLN A 1 101 ? -11.923 9.655 15.685 1.00 96.94 101 GLN A O 1
ATOM 817 N N . LYS A 1 102 ? -12.860 7.734 15.018 1.00 96.50 102 LYS A N 1
ATOM 818 C CA . LYS A 1 102 ? -11.877 6.868 15.662 1.00 96.50 102 LYS A CA 1
ATOM 819 C C . LYS A 1 102 ? -10.489 7.047 15.063 1.00 96.50 102 LYS A C 1
ATOM 821 O O . LYS A 1 102 ? -9.526 7.211 15.807 1.00 96.50 102 LYS A O 1
ATOM 826 N N . VAL A 1 103 ? -10.373 7.031 13.734 1.00 97.50 103 VAL A N 1
ATOM 827 C CA . VAL A 1 103 ? -9.091 7.269 13.057 1.00 97.50 103 VAL A CA 1
ATOM 828 C C . VAL A 1 103 ? -8.608 8.693 13.312 1.00 97.50 103 VAL A C 1
ATOM 830 O O . VAL A 1 103 ? -7.422 8.885 13.566 1.00 97.50 103 VAL A O 1
ATOM 833 N N . ASP A 1 104 ? -9.505 9.677 13.334 1.00 96.81 104 ASP A N 1
ATOM 834 C CA . ASP A 1 104 ? -9.150 11.057 13.659 1.00 96.81 104 ASP A CA 1
ATOM 835 C C . ASP A 1 104 ? -8.558 11.203 15.067 1.00 96.81 104 ASP A C 1
ATOM 837 O O . ASP A 1 104 ? -7.505 11.814 15.241 1.00 96.81 104 ASP A O 1
ATOM 841 N N . GLN A 1 105 ? -9.170 10.565 16.066 1.00 95.50 105 GLN A N 1
ATOM 842 C CA . GLN A 1 105 ? -8.644 10.546 17.431 1.00 95.50 105 GLN A CA 1
ATOM 843 C C . GLN A 1 105 ? -7.277 9.861 17.513 1.00 95.50 105 GLN A C 1
ATOM 845 O O . GLN A 1 105 ? -6.372 10.389 18.154 1.00 95.50 105 GLN A O 1
ATOM 850 N N . LEU A 1 106 ? -7.113 8.709 16.852 1.00 95.25 106 LEU A N 1
ATOM 851 C CA . LEU A 1 106 ? -5.853 7.956 16.856 1.00 95.25 106 LEU A CA 1
ATOM 852 C C . LEU A 1 106 ? -4.715 8.746 16.200 1.00 95.25 106 LEU A C 1
ATOM 854 O O . LEU A 1 106 ? -3.605 8.769 16.716 1.00 95.25 106 LEU A O 1
ATOM 858 N N . THR A 1 107 ? -4.996 9.400 15.075 1.00 94.00 107 THR A N 1
ATOM 859 C CA . THR A 1 107 ? -4.002 10.150 14.292 1.00 94.00 107 THR A CA 1
ATOM 860 C C . THR A 1 107 ? -3.745 11.555 14.825 1.00 94.00 107 THR A C 1
ATOM 862 O O . THR A 1 107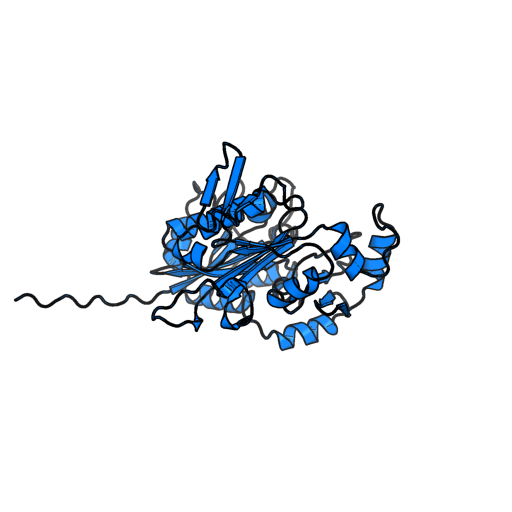 ? -2.744 12.161 14.460 1.00 94.00 107 THR A O 1
ATOM 865 N N . SER A 1 108 ? -4.596 12.081 15.707 1.00 93.12 108 SER A N 1
ATOM 866 C CA . SER A 1 108 ? -4.373 13.367 16.383 1.00 93.12 108 SER A CA 1
ATOM 867 C C . SER A 1 108 ? -3.466 13.261 17.614 1.00 93.12 108 SER A C 1
ATOM 869 O O . SER A 1 108 ? -2.993 14.284 18.110 1.00 93.12 108 SER A O 1
ATOM 871 N N . ASP A 1 109 ? -3.216 12.048 18.113 1.00 91.94 109 ASP A N 1
ATOM 872 C CA . ASP A 1 109 ? -2.317 11.810 19.240 1.00 91.94 109 ASP A CA 1
ATOM 873 C C . ASP A 1 109 ? -0.852 12.013 18.823 1.00 91.94 109 ASP A C 1
ATOM 875 O O . ASP A 1 109 ? -0.269 11.176 18.129 1.00 91.94 109 ASP A O 1
ATOM 879 N N . ARG A 1 110 ? -0.256 13.128 19.264 1.00 87.69 110 ARG A N 1
ATOM 880 C CA . ARG A 1 110 ? 1.125 13.515 18.933 1.00 87.69 110 ARG A CA 1
ATOM 881 C C . ARG A 1 110 ? 2.193 12.630 19.578 1.00 87.69 110 ARG A C 1
ATOM 883 O O . ARG A 1 110 ? 3.334 12.678 19.133 1.00 87.69 110 ARG A O 1
ATOM 890 N N . ASP A 1 111 ? 1.828 11.821 20.571 1.00 86.56 111 ASP A N 1
ATOM 891 C CA . ASP A 1 111 ? 2.739 10.863 21.207 1.00 86.56 111 ASP A CA 1
ATOM 892 C C . ASP A 1 111 ? 2.707 9.484 20.513 1.00 86.56 111 ASP A C 1
ATOM 894 O O . ASP A 1 111 ? 3.427 8.558 20.896 1.00 86.56 111 ASP A O 1
ATOM 898 N N . SER A 1 112 ? 1.873 9.326 19.479 1.00 88.44 112 SER A N 1
ATOM 899 C CA . SER A 1 112 ? 1.756 8.097 18.693 1.00 88.44 112 SER A CA 1
ATOM 900 C C . SER A 1 112 ? 2.702 8.074 17.484 1.00 88.44 112 SER A C 1
ATOM 902 O O . SER A 1 112 ? 3.206 9.101 17.037 1.00 88.44 112 SER A O 1
ATOM 904 N N . PHE A 1 113 ? 2.877 6.902 16.862 1.00 87.38 113 PHE A N 1
ATOM 905 C CA . PHE A 1 113 ? 3.683 6.754 15.637 1.00 87.38 113 PHE A CA 1
ATOM 906 C C . PHE A 1 113 ? 3.080 7.451 14.395 1.00 87.38 113 PHE A C 1
ATOM 908 O O . PHE A 1 113 ? 3.684 7.446 13.317 1.00 87.38 113 PHE A O 1
ATOM 915 N N . PHE A 1 114 ? 1.894 8.057 14.527 1.00 91.38 114 PHE A N 1
ATOM 916 C CA . PHE A 1 114 ? 1.316 8.940 13.512 1.00 91.38 114 PHE A CA 1
ATOM 917 C C . PHE A 1 114 ? 2.000 10.310 13.452 1.00 91.38 114 PHE A C 1
ATOM 919 O O . PHE A 1 114 ? 1.719 11.097 12.548 1.00 91.38 114 PHE A O 1
ATOM 926 N N . TRP A 1 115 ? 2.916 10.576 14.383 1.00 90.31 115 TRP A N 1
ATOM 927 C CA . TRP A 1 115 ? 3.714 11.786 14.452 1.00 90.31 115 TRP A CA 1
ATOM 928 C C . TRP A 1 115 ? 5.190 11.445 14.621 1.00 90.31 115 TRP A C 1
ATOM 930 O O . TRP A 1 115 ? 5.564 10.453 15.240 1.00 90.31 115 TRP A O 1
ATOM 940 N N . ASN A 1 116 ? 6.030 12.301 14.056 1.00 85.19 116 ASN A N 1
ATOM 941 C CA . ASN A 1 116 ? 7.434 12.422 14.422 1.00 85.19 116 ASN A CA 1
ATOM 942 C C . ASN A 1 116 ? 7.691 13.847 14.917 1.00 85.19 116 ASN A C 1
ATOM 944 O O . ASN A 1 116 ? 6.816 14.708 14.814 1.00 85.19 116 ASN A O 1
ATOM 948 N N . ASP A 1 117 ? 8.918 14.108 15.371 1.00 81.62 117 ASP A N 1
ATOM 949 C CA . ASP A 1 117 ? 9.350 15.419 15.874 1.00 81.62 117 ASP A CA 1
ATOM 950 C C . ASP A 1 117 ? 9.019 16.585 14.919 1.00 81.62 117 ASP A C 1
ATOM 952 O O . ASP A 1 117 ? 8.747 17.700 15.366 1.00 81.62 117 ASP A O 1
ATOM 956 N N . ASP A 1 118 ? 9.019 16.329 13.607 1.00 83.69 118 ASP A N 1
ATOM 957 C CA . ASP A 1 118 ? 8.849 17.354 12.573 1.00 83.69 118 ASP A CA 1
ATOM 958 C C . ASP A 1 118 ? 7.410 17.514 12.056 1.00 83.69 118 ASP A C 1
ATOM 960 O O . ASP A 1 118 ? 7.077 18.573 11.516 1.00 83.69 118 ASP A O 1
ATOM 964 N N . GLY A 1 119 ? 6.546 16.504 12.202 1.00 89.19 119 GLY A N 1
ATOM 965 C CA . GLY A 1 119 ? 5.207 16.531 11.612 1.00 89.19 119 GLY A CA 1
ATOM 966 C C . GLY A 1 119 ? 4.508 15.169 11.531 1.00 89.19 119 GLY A C 1
ATOM 967 O O . GLY A 1 119 ? 5.062 14.149 11.956 1.00 89.19 119 GLY A O 1
ATOM 968 N N . PRO A 1 120 ? 3.279 15.143 10.984 1.00 93.31 120 PRO A N 1
ATOM 969 C CA . PRO A 1 120 ? 2.487 13.927 10.869 1.00 93.31 120 PRO A CA 1
ATOM 970 C C . PRO A 1 120 ? 3.069 12.963 9.828 1.00 93.31 120 PRO A C 1
ATOM 972 O O . PRO A 1 120 ? 3.697 13.367 8.847 1.00 93.31 120 PRO A O 1
ATOM 975 N N . THR A 1 121 ? 2.819 11.671 10.018 1.00 94.06 121 THR A N 1
ATOM 976 C CA . THR A 1 121 ? 3.209 10.591 9.096 1.00 94.06 121 THR A CA 1
ATOM 977 C C . THR A 1 121 ? 2.043 10.085 8.249 1.00 94.06 121 THR A C 1
ATOM 979 O O . THR A 1 121 ? 2.244 9.302 7.319 1.00 94.06 121 THR A O 1
ATOM 982 N N . VAL A 1 122 ? 0.823 10.537 8.539 1.00 95.62 122 VAL A N 1
ATOM 983 C CA . VAL A 1 122 ? -0.387 10.184 7.796 1.00 95.62 122 VAL A CA 1
ATOM 984 C C . VAL A 1 122 ? -1.287 11.399 7.600 1.00 95.62 122 VAL A C 1
ATOM 986 O O . VAL A 1 122 ? -1.270 12.343 8.388 1.00 95.62 122 VAL A O 1
ATOM 989 N N . TYR A 1 123 ? -2.125 11.327 6.575 1.00 97.25 123 TYR A N 1
ATOM 990 C CA . TYR A 1 123 ? -3.354 12.101 6.465 1.00 97.25 123 TYR A CA 1
ATOM 991 C C . TYR A 1 123 ? -4.555 11.174 6.690 1.00 97.25 123 TYR A C 1
ATOM 993 O O . TYR A 1 123 ? -4.527 10.004 6.302 1.00 97.25 123 TYR A O 1
ATOM 1001 N N . ASN A 1 124 ? -5.624 11.706 7.277 1.00 97.31 124 ASN A N 1
ATOM 1002 C CA . ASN A 1 124 ? -6.914 11.038 7.388 1.00 97.31 124 ASN A CA 1
ATOM 1003 C C . ASN A 1 124 ? -8.056 12.024 7.126 1.00 97.31 124 ASN A C 1
ATOM 1005 O O . ASN A 1 124 ? -7.964 13.205 7.479 1.00 97.31 124 ASN A O 1
ATOM 1009 N N . SER A 1 125 ? -9.164 11.523 6.589 1.00 97.69 125 SER A N 1
ATOM 1010 C CA . SER A 1 125 ? -10.378 12.324 6.447 1.00 97.69 125 SER A CA 1
ATOM 1011 C C . SER A 1 125 ? -10.983 12.647 7.815 1.00 97.69 125 SER A C 1
ATOM 1013 O O . SER A 1 125 ? -10.995 11.811 8.722 1.00 97.69 125 SER A O 1
ATOM 1015 N N . LYS A 1 126 ? -11.490 13.876 7.960 1.00 95.38 126 LYS A N 1
ATOM 1016 C CA . LYS A 1 126 ? -12.017 14.417 9.228 1.00 95.38 126 LYS A CA 1
ATOM 1017 C C . LYS A 1 126 ? -13.542 14.332 9.352 1.00 95.38 126 LYS A C 1
ATOM 1019 O O . LYS A 1 126 ? -14.085 14.503 10.437 1.00 95.38 126 LYS A O 1
ATOM 1024 N N . THR A 1 127 ? -14.241 14.094 8.243 1.00 96.94 127 THR A N 1
ATOM 1025 C CA . THR A 1 127 ? -15.704 13.959 8.179 1.00 96.94 127 THR A CA 1
ATOM 1026 C C . THR A 1 127 ? -16.081 12.843 7.206 1.00 96.94 127 THR A C 1
ATOM 1028 O O . THR A 1 127 ? -15.292 12.512 6.320 1.00 96.94 127 THR A O 1
ATOM 1031 N N . ALA A 1 128 ? -17.290 12.289 7.334 1.00 96.50 128 ALA A N 1
ATOM 1032 C CA . ALA A 1 128 ? -17.811 11.275 6.413 1.00 96.50 128 ALA A CA 1
ATOM 1033 C C . ALA A 1 128 ? -17.883 11.775 4.957 1.00 96.50 128 ALA A C 1
ATOM 1035 O O . ALA A 1 128 ? -17.533 11.050 4.027 1.00 96.50 128 ALA A O 1
ATOM 1036 N N . ASP A 1 129 ? -18.280 13.036 4.751 1.00 96.69 129 ASP A N 1
ATOM 1037 C CA . ASP A 1 129 ? -18.332 13.643 3.415 1.00 96.69 129 ASP A CA 1
ATOM 1038 C C . ASP A 1 129 ? -16.933 13.772 2.800 1.00 96.69 129 ASP A C 1
ATOM 1040 O O . ASP A 1 129 ? -16.742 13.474 1.619 1.00 96.69 129 ASP A O 1
ATOM 1044 N N . GLN A 1 130 ? -15.944 14.167 3.610 1.00 97.31 130 GLN A N 1
ATOM 1045 C CA . GLN A 1 130 ? -14.553 14.234 3.172 1.00 97.31 130 GLN A CA 1
ATOM 1046 C C . GLN A 1 130 ? -14.004 12.835 2.882 1.00 97.31 130 GLN A C 1
ATOM 1048 O O . GLN A 1 130 ? -13.370 12.644 1.852 1.00 97.31 130 GLN A O 1
ATOM 1053 N N . ALA A 1 131 ? -14.311 11.846 3.728 1.00 97.56 131 ALA A N 1
ATOM 1054 C CA . ALA A 1 131 ? -13.929 10.454 3.505 1.00 97.56 131 ALA A CA 1
ATOM 1055 C C . ALA A 1 131 ? -14.460 9.936 2.173 1.00 97.56 131 ALA A C 1
ATOM 1057 O O . ALA A 1 131 ? -13.695 9.393 1.384 1.00 97.56 131 ALA A O 1
ATOM 1058 N N . LYS A 1 132 ? -15.739 10.172 1.871 1.00 96.12 132 LYS A N 1
ATOM 1059 C CA . LYS A 1 132 ? -16.316 9.807 0.578 1.00 96.12 132 LYS A CA 1
ATOM 1060 C C . LYS A 1 132 ? -15.605 10.505 -0.582 1.00 96.12 132 LYS A C 1
ATOM 1062 O O . LYS A 1 132 ? -15.257 9.852 -1.559 1.00 96.12 132 LYS A O 1
ATOM 1067 N N . HIS A 1 133 ? -15.366 11.812 -0.473 1.00 95.56 133 HIS A N 1
ATOM 1068 C CA . HIS A 1 133 ? -14.672 12.570 -1.514 1.00 95.56 133 HIS A CA 1
ATOM 1069 C C . HIS A 1 133 ? -13.237 12.076 -1.747 1.00 95.56 133 HIS A C 1
ATOM 1071 O O . HIS A 1 133 ? -12.800 11.971 -2.895 1.00 95.56 133 HIS A O 1
ATOM 1077 N N . ASP A 1 134 ? -12.508 11.753 -0.680 1.00 96.62 134 ASP A N 1
ATOM 1078 C CA . ASP A 1 134 ? -11.157 11.210 -0.769 1.00 96.62 134 ASP A CA 1
ATOM 1079 C C . ASP A 1 134 ? -11.177 9.792 -1.351 1.00 96.62 134 ASP A C 1
ATOM 1081 O O . ASP A 1 134 ? -10.440 9.509 -2.291 1.00 96.62 134 ASP A O 1
ATOM 1085 N N . ILE A 1 135 ? -12.065 8.911 -0.883 1.00 96.00 135 ILE A N 1
ATOM 1086 C CA . ILE A 1 135 ? -12.240 7.572 -1.463 1.00 96.00 135 ILE A CA 1
ATOM 1087 C C . ILE A 1 135 ? -12.530 7.687 -2.962 1.00 96.00 135 ILE A C 1
ATOM 1089 O O . ILE A 1 135 ? -11.852 7.045 -3.759 1.00 96.00 135 ILE A O 1
ATOM 1093 N N . ASP A 1 136 ? -13.452 8.556 -3.373 1.00 93.00 136 ASP A N 1
ATOM 1094 C CA . ASP A 1 136 ? -13.746 8.772 -4.788 1.00 93.00 136 ASP A CA 1
ATOM 1095 C C . ASP A 1 136 ? -12.519 9.329 -5.537 1.00 93.00 136 ASP A C 1
ATOM 1097 O O . ASP A 1 136 ? -12.186 8.880 -6.627 1.00 93.00 136 ASP A O 1
ATOM 1101 N N . THR A 1 137 ? -11.772 10.265 -4.960 1.00 91.56 137 THR A N 1
ATOM 1102 C CA . THR A 1 137 ? -10.598 10.855 -5.628 1.00 91.56 137 THR A CA 1
ATOM 1103 C C . THR A 1 137 ? -9.461 9.849 -5.819 1.00 91.56 137 THR A C 1
ATOM 1105 O O . THR A 1 137 ? -8.799 9.846 -6.857 1.00 91.56 137 THR A O 1
ATOM 1108 N N . TRP A 1 138 ? -9.220 9.002 -4.819 1.00 92.50 138 TRP A N 1
ATOM 1109 C CA . TRP A 1 138 ? -8.054 8.120 -4.760 1.00 92.50 138 TRP A CA 1
ATOM 1110 C C . TRP A 1 138 ? -8.347 6.688 -5.228 1.00 92.50 138 TRP A C 1
ATOM 1112 O O . TRP A 1 138 ? -7.432 5.992 -5.670 1.00 92.50 138 TRP A O 1
ATOM 1122 N N . PHE A 1 139 ? -9.604 6.244 -5.152 1.00 88.81 139 PHE A N 1
ATOM 1123 C CA . PHE A 1 139 ? -10.053 4.898 -5.513 1.00 88.81 139 PHE A CA 1
ATOM 1124 C C . PHE A 1 139 ? -11.132 4.861 -6.604 1.00 88.81 139 PHE A C 1
ATOM 1126 O O . PHE A 1 139 ? -11.443 3.756 -7.043 1.00 88.81 139 PHE A O 1
ATOM 1133 N N . CYS A 1 140 ? -11.705 5.975 -7.087 1.00 74.12 140 CYS A N 1
ATOM 1134 C CA . CYS A 1 140 ? -12.666 5.890 -8.196 1.00 74.12 140 CYS A CA 1
ATOM 1135 C C . CYS A 1 140 ? -11.943 5.523 -9.495 1.00 74.12 140 CYS A C 1
ATOM 1137 O O . CYS A 1 140 ? -11.133 6.273 -10.048 1.00 74.12 140 CYS A O 1
ATOM 1139 N N . GLN A 1 141 ? -12.236 4.316 -9.971 1.00 63.19 141 GLN A N 1
ATOM 1140 C CA . GLN A 1 141 ? -11.659 3.734 -11.168 1.00 63.19 141 GLN A CA 1
ATOM 1141 C C . GLN A 1 141 ? -12.761 3.593 -12.214 1.00 63.19 141 GLN A C 1
ATOM 1143 O O . GLN A 1 141 ? -13.716 2.852 -12.007 1.00 63.19 141 GLN A O 1
ATOM 1148 N N . ASP A 1 142 ? -12.597 4.236 -13.369 1.00 66.88 142 ASP A N 1
ATOM 1149 C CA . ASP A 1 142 ? -13.009 3.612 -14.624 1.00 66.88 142 ASP A CA 1
ATOM 1150 C C . ASP A 1 142 ? -11.743 2.995 -15.233 1.00 66.88 142 ASP A C 1
ATOM 1152 O O . ASP A 1 142 ? -10.956 3.696 -15.880 1.00 66.88 142 ASP A O 1
ATOM 1156 N N . PRO A 1 143 ? -11.487 1.698 -14.985 1.00 63.34 143 PRO A N 1
ATOM 1157 C CA . PRO A 1 143 ? -10.284 1.022 -15.449 1.00 63.34 143 PRO A CA 1
ATOM 1158 C C . PRO A 1 143 ? -10.083 1.155 -16.973 1.00 63.34 143 PRO A C 1
ATOM 1160 O O . PRO A 1 143 ? -8.954 1.326 -17.439 1.00 63.34 143 PRO A O 1
ATOM 1163 N N . GLY A 1 144 ? -11.177 1.149 -17.745 1.00 67.19 144 GLY A N 1
ATOM 1164 C CA . GLY A 1 144 ? -11.140 1.306 -19.200 1.00 67.19 144 GLY A CA 1
ATOM 1165 C C . GLY A 1 144 ? -10.692 2.704 -19.624 1.00 67.19 144 GLY A C 1
ATOM 1166 O O . GLY A 1 144 ? -9.856 2.843 -20.521 1.00 67.19 144 GLY A O 1
ATOM 1167 N N . TYR A 1 145 ? -11.176 3.732 -18.927 1.00 72.50 145 TYR A N 1
ATOM 1168 C CA . TYR A 1 145 ? -10.783 5.122 -19.158 1.00 72.50 145 TYR A CA 1
ATOM 1169 C C . TYR A 1 145 ? -9.292 5.371 -18.880 1.00 72.50 145 TYR A C 1
ATOM 1171 O O . TYR A 1 145 ? -8.606 6.011 -19.684 1.00 72.50 145 TYR A O 1
ATOM 1179 N N . TRP A 1 146 ? -8.755 4.836 -17.775 1.00 74.88 146 TRP A N 1
ATOM 1180 C CA . TRP A 1 146 ? -7.336 5.013 -17.437 1.00 74.88 146 TRP A CA 1
ATOM 1181 C C . TRP A 1 146 ? -6.421 4.372 -18.478 1.00 74.88 146 TRP A C 1
ATOM 1183 O O . TRP A 1 146 ? -5.427 4.987 -18.860 1.00 74.88 146 TRP A O 1
ATOM 1193 N N . LEU A 1 147 ? -6.759 3.182 -18.988 1.00 71.06 147 LEU A N 1
ATOM 1194 C CA . LEU A 1 147 ? -5.961 2.535 -20.029 1.00 71.06 147 LEU A CA 1
ATOM 1195 C C . LEU A 1 147 ? -5.963 3.344 -21.330 1.00 71.06 147 LEU A C 1
ATOM 1197 O O . LEU A 1 147 ? -4.906 3.549 -21.930 1.00 71.06 147 LEU A O 1
ATOM 1201 N N . GLU A 1 148 ? -7.121 3.834 -21.772 1.00 78.75 148 GLU A N 1
ATOM 1202 C CA . GLU A 1 148 ? -7.202 4.675 -22.970 1.00 78.75 148 GLU A CA 1
ATOM 1203 C C . GLU A 1 148 ? -6.329 5.931 -22.826 1.00 78.75 148 GLU A C 1
ATOM 1205 O O . GLU A 1 148 ? -5.566 6.278 -23.732 1.00 78.75 148 GLU A O 1
ATOM 1210 N N . LYS A 1 149 ? -6.383 6.591 -21.666 1.00 80.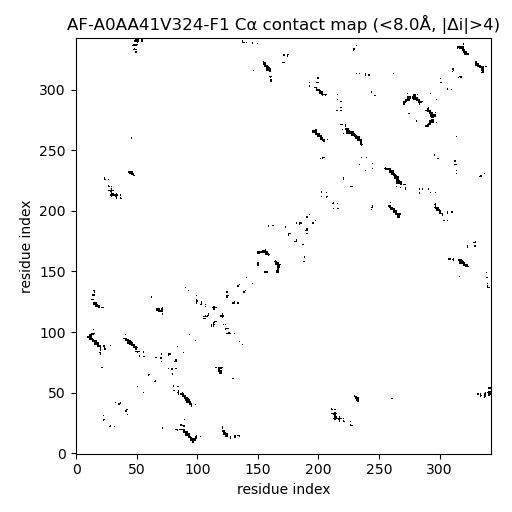38 149 LYS A N 1
ATOM 1211 C CA . LYS A 1 149 ? -5.610 7.808 -21.407 1.00 80.38 149 LYS A CA 1
ATOM 1212 C C . LYS A 1 149 ? -4.113 7.521 -21.238 1.00 80.38 149 LYS A C 1
ATOM 1214 O O . LYS A 1 149 ? -3.290 8.263 -21.773 1.00 80.38 149 LYS A O 1
ATOM 1219 N N . ALA A 1 150 ? -3.749 6.430 -20.563 1.00 78.44 150 ALA A N 1
ATOM 1220 C CA . ALA A 1 150 ? -2.362 6.011 -20.365 1.00 78.44 150 ALA A CA 1
ATOM 1221 C C . ALA A 1 150 ? -1.699 5.630 -21.692 1.00 78.44 150 ALA A C 1
ATOM 1223 O O . ALA A 1 150 ? -0.613 6.112 -22.001 1.00 78.44 150 ALA A O 1
ATOM 1224 N N . THR A 1 151 ? -2.382 4.840 -22.524 1.00 77.88 151 THR A N 1
ATOM 1225 C CA . THR A 1 151 ? -1.858 4.398 -23.828 1.00 77.88 151 THR A CA 1
ATOM 1226 C C . THR A 1 151 ? -1.703 5.531 -24.840 1.00 77.88 151 THR A C 1
ATOM 1228 O O . THR A 1 151 ? -0.864 5.434 -25.735 1.00 77.88 151 THR A O 1
ATOM 1231 N N . ARG A 1 152 ? -2.480 6.613 -24.695 1.00 82.38 152 ARG A N 1
ATOM 1232 C CA . ARG A 1 152 ? -2.361 7.844 -25.494 1.00 82.38 152 ARG A CA 1
ATOM 1233 C C . ARG A 1 152 ? -1.421 8.886 -24.888 1.00 82.38 152 ARG A C 1
ATOM 1235 O O . ARG A 1 152 ? -1.181 9.916 -25.516 1.00 82.38 152 ARG A O 1
ATOM 1242 N N . SER A 1 153 ? -0.918 8.657 -23.679 1.00 81.50 153 SER A N 1
ATOM 1243 C CA . SER A 1 153 ? -0.047 9.609 -23.001 1.00 81.50 153 SER A CA 1
ATOM 1244 C C . SER A 1 153 ? 1.300 9.721 -23.708 1.00 81.50 153 SER A C 1
ATOM 1246 O O . SER A 1 153 ? 1.937 8.731 -24.058 1.00 81.50 153 SER A O 1
ATOM 1248 N N . THR A 1 154 ? 1.776 10.954 -23.856 1.00 81.00 154 THR A N 1
ATOM 1249 C CA . THR A 1 154 ? 3.120 11.263 -24.360 1.00 81.00 154 THR A CA 1
ATOM 1250 C C . THR A 1 154 ? 4.155 11.373 -23.238 1.00 81.00 154 THR A C 1
ATOM 1252 O O . THR A 1 154 ? 5.254 11.866 -23.472 1.00 81.00 154 THR A O 1
ATOM 1255 N N . HIS A 1 155 ? 3.807 10.973 -22.011 1.00 79.19 155 HIS A N 1
ATOM 1256 C CA . HIS A 1 155 ? 4.682 11.074 -20.835 1.00 79.19 155 HIS A CA 1
ATOM 1257 C C . HIS A 1 155 ? 4.703 9.799 -19.982 1.00 79.19 155 HIS A C 1
ATOM 1259 O O . HIS A 1 155 ? 5.638 9.609 -19.204 1.00 79.19 155 HIS A O 1
ATOM 1265 N N . LEU A 1 156 ? 3.702 8.926 -20.128 1.00 82.88 156 LEU A N 1
ATOM 1266 C CA . LEU A 1 156 ? 3.628 7.638 -19.440 1.00 82.88 156 LEU A CA 1
ATOM 1267 C C . LEU A 1 156 ? 4.062 6.515 -20.366 1.00 82.88 156 LEU A C 1
ATOM 1269 O O . LEU A 1 156 ? 3.680 6.499 -21.530 1.00 82.88 156 LEU A O 1
ATOM 1273 N N . VAL A 1 157 ? 4.801 5.557 -19.821 1.00 83.12 157 VAL A N 1
ATOM 1274 C CA . VAL A 1 157 ? 5.097 4.284 -20.470 1.00 83.12 157 VAL A CA 1
ATOM 1275 C C . VAL A 1 157 ? 4.398 3.187 -19.687 1.00 83.12 157 VAL A C 1
ATOM 1277 O O . VAL A 1 157 ? 4.669 2.998 -18.504 1.00 83.12 157 VAL A O 1
ATOM 1280 N N . THR A 1 158 ? 3.507 2.453 -20.342 1.00 82.44 158 THR A N 1
ATOM 1281 C CA . THR A 1 158 ? 2.731 1.380 -19.708 1.00 82.44 158 THR A CA 1
ATOM 1282 C C . THR A 1 158 ? 3.155 0.033 -20.273 1.00 82.44 158 THR A C 1
ATOM 1284 O O . THR A 1 158 ? 3.125 -0.178 -21.484 1.00 82.44 158 THR A O 1
ATOM 1287 N N . LEU A 1 159 ? 3.544 -0.875 -19.384 1.00 82.38 159 LEU A N 1
ATOM 1288 C CA . LEU A 1 159 ? 3.961 -2.247 -19.652 1.00 82.38 159 LEU A CA 1
ATOM 1289 C C . LEU A 1 159 ? 2.819 -3.176 -19.241 1.00 82.38 159 LEU A C 1
ATOM 1291 O O . LEU A 1 159 ? 2.670 -3.512 -18.064 1.00 82.38 159 LEU A O 1
ATOM 1295 N N . LEU A 1 160 ? 2.003 -3.580 -20.209 1.00 82.38 160 LEU A N 1
ATOM 1296 C CA . LEU A 1 160 ? 0.855 -4.440 -19.957 1.00 82.38 160 LEU A CA 1
ATOM 1297 C C . LEU A 1 160 ? 1.297 -5.889 -19.705 1.00 82.38 160 LEU A C 1
ATOM 1299 O O . LEU A 1 160 ? 2.224 -6.362 -20.365 1.00 82.38 160 LEU A O 1
ATOM 1303 N N . PRO A 1 161 ? 0.586 -6.651 -18.855 1.00 74.56 161 PRO A N 1
ATOM 1304 C CA . PRO A 1 161 ? 0.942 -8.037 -18.537 1.00 74.56 161 PRO A CA 1
ATOM 1305 C C . PRO A 1 161 ? 1.061 -8.963 -19.760 1.00 74.56 161 PRO A C 1
ATOM 1307 O O . PRO A 1 161 ? 1.821 -9.923 -19.742 1.00 74.56 161 PRO A O 1
ATOM 1310 N N . GLY A 1 162 ? 0.362 -8.652 -20.858 1.00 72.25 162 GLY A N 1
ATOM 1311 C CA . GLY A 1 162 ? 0.444 -9.382 -22.130 1.00 72.25 162 GLY A CA 1
ATOM 1312 C C . GLY A 1 162 ? 1.676 -9.079 -22.996 1.00 72.25 162 GLY A C 1
ATOM 1313 O O . GLY A 1 162 ? 1.641 -9.366 -24.190 1.00 72.25 162 GLY A O 1
ATOM 1314 N N . GLY A 1 163 ? 2.719 -8.441 -22.450 1.00 73.19 163 GLY A N 1
ATOM 1315 C CA . GLY A 1 163 ? 3.957 -8.111 -23.172 1.00 73.19 163 GLY A CA 1
ATOM 1316 C C . GLY A 1 163 ? 3.855 -6.898 -24.105 1.00 73.19 163 GLY A C 1
ATOM 1317 O O . GLY A 1 163 ? 4.760 -6.639 -24.895 1.00 73.19 163 GLY A O 1
ATOM 1318 N N . LYS A 1 164 ? 2.740 -6.156 -24.055 1.00 80.88 164 LYS A N 1
ATOM 1319 C CA . LYS A 1 164 ? 2.544 -4.941 -24.855 1.00 80.88 164 LYS A CA 1
ATOM 1320 C C . LYS A 1 164 ? 3.054 -3.725 -24.092 1.00 80.88 164 LYS A C 1
ATOM 1322 O O . LYS A 1 164 ? 2.620 -3.471 -22.974 1.00 80.88 164 LYS A O 1
ATOM 1327 N N . THR A 1 165 ? 3.907 -2.937 -24.736 1.00 83.38 165 THR A N 1
ATOM 1328 C CA . THR A 1 165 ? 4.364 -1.638 -24.226 1.00 83.38 165 THR A CA 1
ATOM 1329 C C . THR A 1 165 ? 3.675 -0.499 -24.982 1.00 83.38 165 THR A C 1
ATOM 1331 O O . THR A 1 165 ? 3.586 -0.536 -26.209 1.00 83.38 165 THR A O 1
ATOM 1334 N N . HIS A 1 166 ? 3.204 0.515 -24.258 1.00 84.69 166 HIS A N 1
ATOM 1335 C CA . HIS A 1 166 ? 2.619 1.745 -24.803 1.00 84.69 166 HIS A CA 1
ATOM 1336 C C . HIS A 1 166 ? 3.357 2.985 -24.284 1.00 84.69 166 HIS A C 1
ATOM 1338 O O . HIS A 1 166 ? 3.954 2.935 -23.211 1.00 84.69 166 HIS A O 1
ATOM 1344 N N . GLY A 1 167 ? 3.274 4.097 -25.022 1.00 83.38 167 GLY A N 1
ATOM 1345 C CA . GLY A 1 167 ? 3.901 5.374 -24.661 1.00 83.38 167 GLY A CA 1
ATOM 1346 C C . GLY A 1 167 ? 5.340 5.553 -25.176 1.00 83.38 167 GLY A C 1
ATOM 1347 O O . GLY A 1 167 ? 5.857 4.677 -25.870 1.00 83.38 167 GLY A O 1
ATOM 1348 N N . PRO A 1 168 ? 5.995 6.691 -24.870 1.00 82.50 168 PRO A N 1
ATOM 1349 C CA . PRO A 1 168 ? 7.323 7.052 -25.382 1.00 82.50 168 PRO A CA 1
ATOM 1350 C C . PRO A 1 168 ? 8.446 6.340 -24.613 1.00 82.50 168 PRO A C 1
ATOM 1352 O O . PRO A 1 168 ? 9.086 6.892 -23.712 1.00 82.50 168 PRO A O 1
ATOM 1355 N N . TRP A 1 169 ? 8.669 5.074 -24.939 1.00 81.12 169 TRP A N 1
ATOM 1356 C CA . TRP A 1 169 ? 9.596 4.200 -24.222 1.00 81.12 169 TRP A CA 1
ATOM 1357 C C . TRP A 1 169 ? 11.056 4.309 -24.692 1.00 81.12 169 TRP A C 1
ATOM 1359 O O . TRP A 1 169 ? 11.949 3.741 -24.060 1.00 81.12 169 TRP A O 1
ATOM 1369 N N . GLU A 1 170 ? 11.337 5.085 -25.741 1.00 79.75 170 GLU A N 1
ATOM 1370 C CA . GLU A 1 170 ? 12.675 5.254 -26.312 1.00 79.75 170 GLU A CA 1
ATOM 1371 C C . GLU A 1 170 ? 13.647 5.912 -25.326 1.00 79.75 170 GLU A C 1
ATOM 1373 O O . GLU A 1 170 ? 14.792 5.470 -25.197 1.00 79.75 170 GLU A O 1
ATOM 1378 N N . ARG A 1 171 ? 13.201 6.953 -24.603 1.00 78.94 171 ARG A N 1
ATOM 1379 C CA . ARG A 1 171 ? 14.033 7.625 -23.589 1.00 78.94 171 ARG A CA 1
ATOM 1380 C C . ARG A 1 171 ? 14.316 6.706 -22.393 1.00 78.94 171 ARG A C 1
ATOM 1382 O O . ARG A 1 171 ? 15.498 6.538 -22.100 1.00 78.94 171 ARG A O 1
ATOM 1389 N N . PRO A 1 172 ? 13.318 6.074 -21.740 1.00 77.94 172 PRO A N 1
ATOM 1390 C CA . PRO A 1 172 ? 13.573 5.073 -20.703 1.00 77.94 172 PRO A CA 1
ATOM 1391 C C . PRO A 1 172 ? 14.530 3.968 -21.159 1.00 77.94 172 PRO A C 1
ATOM 1393 O O . PRO A 1 172 ? 15.501 3.677 -20.468 1.00 77.94 172 PRO A O 1
ATOM 1396 N N . LEU A 1 173 ? 14.337 3.408 -22.357 1.00 77.31 173 LEU A N 1
ATOM 1397 C CA . LEU A 1 173 ? 15.236 2.385 -22.890 1.00 77.31 173 LEU A CA 1
ATOM 1398 C C . LEU A 1 173 ? 16.674 2.898 -23.046 1.00 77.31 173 LEU A C 1
ATOM 1400 O O . LEU A 1 173 ? 17.618 2.171 -22.744 1.00 77.31 173 LEU A O 1
ATOM 1404 N N . LYS A 1 174 ? 16.853 4.132 -23.528 1.00 79.00 174 LYS A N 1
ATOM 1405 C CA . LYS A 1 174 ? 18.176 4.751 -23.661 1.00 79.00 174 LYS A CA 1
ATOM 1406 C C . LYS A 1 174 ? 18.849 4.927 -22.297 1.00 79.00 174 LYS A C 1
ATOM 1408 O O . LYS A 1 174 ? 19.991 4.507 -22.150 1.00 79.00 174 LYS A O 1
ATOM 1413 N N . ILE A 1 175 ? 18.126 5.471 -21.313 1.00 77.69 175 ILE A N 1
ATOM 1414 C CA . ILE A 1 175 ? 18.613 5.636 -19.931 1.00 77.69 175 ILE A CA 1
ATOM 1415 C C . ILE A 1 175 ? 19.059 4.284 -19.366 1.00 77.69 175 ILE A C 1
ATOM 1417 O O . ILE A 1 175 ? 20.145 4.174 -18.804 1.00 77.69 175 ILE A O 1
ATOM 1421 N N . LEU A 1 176 ? 18.260 3.233 -19.573 1.00 74.75 176 LEU A N 1
ATOM 1422 C CA . LEU A 1 176 ? 18.618 1.885 -19.140 1.00 74.75 176 LEU A CA 1
ATOM 1423 C C . LEU A 1 176 ? 19.887 1.384 -19.820 1.00 74.75 176 LEU A C 1
ATOM 1425 O O . LEU A 1 176 ? 20.800 0.965 -19.119 1.00 74.75 176 LEU A O 1
ATOM 1429 N N . LYS A 1 177 ? 19.966 1.462 -21.153 1.00 76.06 177 LYS A N 1
ATOM 1430 C CA . LYS A 1 177 ? 21.126 1.015 -21.946 1.00 76.06 177 LYS A CA 1
ATOM 1431 C C . LYS A 1 177 ? 22.432 1.707 -21.561 1.00 76.06 177 LYS A C 1
ATOM 1433 O O . LYS A 1 177 ? 23.486 1.091 -21.658 1.00 76.06 177 LYS A O 1
ATOM 1438 N N . GLU A 1 178 ? 22.363 2.973 -21.162 1.00 77.25 178 GLU A N 1
ATOM 1439 C CA . GLU A 1 178 ? 23.517 3.756 -20.703 1.00 77.25 178 GLU A CA 1
ATOM 1440 C C . GLU A 1 178 ? 23.866 3.479 -19.230 1.00 77.25 178 GLU A C 1
ATOM 1442 O O . GLU A 1 178 ? 24.968 3.790 -18.777 1.00 77.25 178 GLU A O 1
ATOM 1447 N N . GLY A 1 179 ? 22.949 2.864 -18.480 1.00 70.06 179 GLY A N 1
ATOM 1448 C CA . GLY A 1 179 ? 23.155 2.476 -17.095 1.00 70.06 179 GLY A CA 1
ATOM 1449 C C . GLY A 1 179 ? 24.128 1.298 -16.947 1.00 70.06 179 GLY A C 1
ATOM 1450 O O . GLY A 1 179 ? 24.168 0.398 -17.787 1.00 70.06 179 GLY A O 1
ATOM 1451 N N . PRO A 1 180 ? 24.857 1.207 -15.819 1.00 61.12 180 PRO A N 1
ATOM 1452 C CA . PRO A 1 180 ? 25.913 0.208 -15.602 1.00 61.12 180 PRO A CA 1
ATOM 1453 C C . PRO A 1 180 ? 25.411 -1.245 -15.491 1.00 61.12 180 PRO A C 1
ATOM 1455 O O . PRO A 1 180 ? 26.192 -2.143 -15.204 1.00 61.12 180 PRO A O 1
ATOM 1458 N N . THR A 1 181 ? 24.107 -1.483 -15.658 1.00 60.59 181 THR A N 1
ATOM 1459 C CA . THR A 1 181 ? 23.443 -2.762 -15.350 1.00 60.59 181 THR A CA 1
ATOM 1460 C C . THR A 1 181 ? 22.578 -3.307 -16.486 1.00 60.59 181 THR A C 1
ATOM 1462 O O . THR A 1 181 ? 21.883 -4.302 -16.291 1.00 60.59 181 THR A O 1
ATOM 1465 N N . TYR A 1 182 ? 22.581 -2.679 -17.666 1.00 61.12 182 TYR A N 1
ATOM 1466 C CA . TYR A 1 182 ? 21.812 -3.176 -18.807 1.00 61.12 182 TYR A CA 1
ATOM 1467 C C . TYR A 1 182 ? 22.613 -4.199 -19.610 1.00 61.12 182 TYR A C 1
ATOM 1469 O O . TYR A 1 182 ? 23.374 -3.869 -20.516 1.00 61.12 182 TYR A O 1
ATOM 1477 N N . GLU A 1 183 ? 22.430 -5.473 -19.278 1.00 58.84 183 GLU A N 1
ATOM 1478 C CA . GLU A 1 183 ? 23.046 -6.590 -19.995 1.00 58.84 183 GLU A CA 1
ATOM 1479 C C . GLU A 1 183 ? 22.193 -7.005 -21.201 1.00 58.84 183 GLU A C 1
ATOM 1481 O O . GLU A 1 183 ? 21.329 -7.867 -21.068 1.00 58.84 183 GLU A O 1
ATOM 1486 N N . ASN A 1 184 ? 22.424 -6.394 -22.373 1.00 61.47 184 ASN A N 1
ATOM 1487 C CA . ASN A 1 184 ? 21.941 -6.852 -23.693 1.00 61.47 184 ASN A CA 1
ATOM 1488 C C . ASN A 1 184 ? 20.505 -7.431 -23.723 1.00 61.47 184 ASN A C 1
ATOM 1490 O O . ASN A 1 184 ? 20.247 -8.436 -24.388 1.00 61.47 184 ASN A O 1
ATOM 1494 N N . LYS A 1 185 ? 19.556 -6.812 -23.007 1.00 67.12 185 LYS A N 1
ATOM 1495 C CA . LYS A 1 185 ? 18.162 -7.276 -22.981 1.00 67.12 185 LYS A CA 1
ATOM 1496 C C . LYS A 1 185 ? 17.404 -6.795 -24.226 1.00 67.12 185 LYS A C 1
ATOM 1498 O O . LYS A 1 185 ? 17.672 -5.680 -24.694 1.00 67.12 185 LYS A O 1
ATOM 1503 N N . PRO A 1 186 ? 16.478 -7.608 -24.770 1.00 60.91 186 PRO A N 1
ATOM 1504 C CA . PRO A 1 186 ? 15.774 -7.285 -26.010 1.00 60.91 186 PRO A CA 1
ATOM 1505 C C . PRO A 1 186 ? 14.774 -6.131 -25.844 1.00 60.91 186 PRO A C 1
ATOM 1507 O O . PRO A 1 186 ? 14.639 -5.321 -26.761 1.00 60.91 186 PRO A O 1
ATOM 1510 N N . ASP A 1 187 ? 14.122 -6.016 -24.681 1.00 71.75 187 ASP A N 1
ATOM 1511 C CA . ASP A 1 187 ? 13.092 -5.012 -24.389 1.00 71.75 187 ASP A CA 1
ATOM 1512 C C . ASP A 1 187 ? 12.948 -4.707 -22.876 1.00 71.75 187 ASP A C 1
ATOM 1514 O O . ASP A 1 187 ? 13.655 -5.263 -22.029 1.00 71.75 187 ASP A O 1
ATOM 1518 N N . LEU A 1 188 ? 12.033 -3.786 -22.534 1.00 73.94 188 LEU A N 1
ATOM 1519 C CA . LEU A 1 188 ? 11.729 -3.404 -21.148 1.00 73.94 188 LEU A CA 1
ATOM 1520 C C . LEU A 1 188 ? 11.140 -4.560 -20.329 1.00 73.94 188 LEU A C 1
ATOM 1522 O O . LEU A 1 188 ? 11.438 -4.667 -19.141 1.00 73.94 188 LEU A O 1
ATOM 1526 N N . HIS A 1 189 ? 10.335 -5.435 -20.939 1.00 75.44 189 HIS A N 1
ATOM 1527 C CA . HIS A 1 189 ? 9.744 -6.572 -20.236 1.00 75.44 189 HIS A CA 1
ATOM 1528 C C . HIS A 1 189 ? 10.836 -7.515 -19.722 1.00 75.44 189 HIS A C 1
ATOM 1530 O O . HIS A 1 189 ? 10.849 -7.830 -18.532 1.00 75.44 189 HIS A O 1
ATOM 1536 N N . GLY A 1 190 ? 11.793 -7.894 -20.574 1.00 71.44 190 GLY A N 1
ATOM 1537 C CA . GLY A 1 190 ? 12.936 -8.720 -20.181 1.00 71.44 190 GLY A CA 1
ATOM 1538 C C . GLY A 1 190 ? 13.816 -8.052 -19.122 1.00 71.44 190 GLY A C 1
ATOM 1539 O O . GLY A 1 190 ? 14.264 -8.716 -18.188 1.00 71.44 190 GLY A O 1
ATOM 1540 N N . TYR A 1 191 ? 14.009 -6.729 -19.209 1.00 72.81 191 TYR A N 1
ATOM 1541 C CA . TYR A 1 191 ? 14.751 -5.982 -18.191 1.00 72.81 191 TYR A CA 1
ATOM 1542 C C . TYR A 1 191 ? 14.120 -6.113 -16.798 1.00 72.81 191 TYR A C 1
ATOM 1544 O O . TYR A 1 191 ? 14.824 -6.442 -15.844 1.00 72.81 191 TYR A O 1
ATOM 1552 N N . PHE A 1 192 ? 12.806 -5.896 -16.668 1.00 72.56 192 PHE A N 1
ATOM 1553 C CA . PHE A 1 192 ? 12.148 -5.945 -15.361 1.00 72.56 192 PHE A CA 1
ATOM 1554 C C . PHE A 1 192 ? 12.005 -7.375 -14.815 1.00 7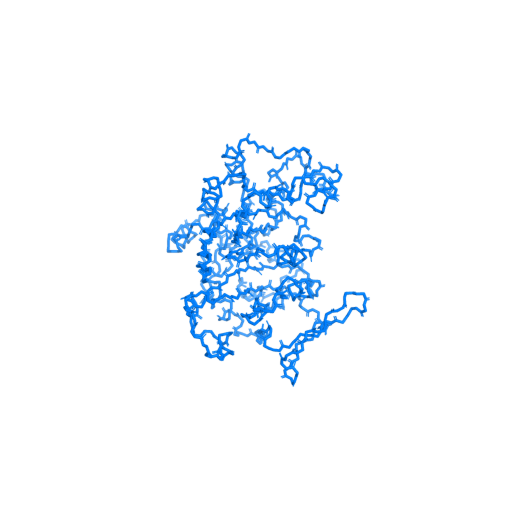2.56 192 PHE A C 1
ATOM 1556 O O . PHE A 1 192 ? 12.270 -7.568 -13.633 1.00 72.56 192 PHE A O 1
ATOM 1563 N N . ILE A 1 193 ? 11.671 -8.387 -15.631 1.00 66.50 193 ILE A N 1
ATOM 1564 C CA . ILE A 1 193 ? 11.567 -9.786 -15.147 1.00 66.50 193 ILE A CA 1
ATOM 1565 C C . ILE A 1 193 ? 12.895 -10.278 -14.579 1.00 66.50 193 ILE A C 1
ATOM 1567 O O . ILE A 1 193 ? 12.947 -10.818 -13.476 1.00 66.50 193 ILE A O 1
ATOM 1571 N N . GLU A 1 194 ? 13.958 -10.159 -15.373 1.00 62.97 194 GLU A N 1
ATOM 1572 C CA . GLU A 1 194 ? 15.192 -10.898 -15.121 1.00 62.97 194 GLU A CA 1
ATOM 1573 C C . GLU A 1 194 ? 16.103 -10.167 -14.138 1.00 62.97 194 GLU A C 1
ATOM 1575 O O . GLU A 1 194 ? 16.847 -10.811 -13.400 1.00 62.97 194 GLU A O 1
ATOM 1580 N N . ARG A 1 195 ? 16.044 -8.829 -14.096 1.00 63.75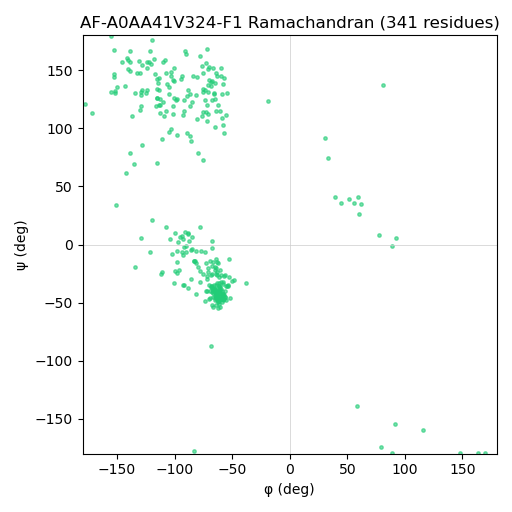 195 ARG A N 1
ATOM 1581 C CA . ARG A 1 195 ? 16.883 -8.037 -13.190 1.00 63.75 195 ARG A CA 1
ATOM 1582 C C . ARG A 1 195 ? 16.316 -7.966 -11.780 1.00 63.75 195 ARG A C 1
ATOM 1584 O O . ARG A 1 195 ? 17.075 -8.051 -10.819 1.00 63.75 195 ARG A O 1
ATOM 1591 N N . GLU A 1 196 ? 15.009 -7.763 -11.644 1.00 63.84 196 GLU A N 1
ATOM 1592 C CA . GLU A 1 196 ? 14.427 -7.401 -10.347 1.00 63.84 196 GLU A CA 1
ATOM 1593 C C . GLU A 1 196 ? 14.120 -8.636 -9.474 1.00 63.84 196 GLU A C 1
ATOM 1595 O O . GLU A 1 196 ? 13.725 -8.468 -8.326 1.00 63.84 196 GLU A O 1
ATOM 1600 N N . ASN A 1 197 ? 14.332 -9.866 -9.981 1.00 73.31 197 ASN A N 1
ATOM 1601 C CA . ASN A 1 197 ? 14.064 -11.146 -9.294 1.00 73.31 197 ASN A CA 1
ATOM 1602 C C . ASN A 1 197 ? 12.697 -11.175 -8.580 1.00 73.31 197 ASN A C 1
ATOM 1604 O O . ASN A 1 197 ? 12.554 -11.755 -7.498 1.00 73.31 197 ASN A O 1
ATOM 1608 N N . MET A 1 198 ? 11.713 -10.516 -9.200 1.00 81.75 198 MET A N 1
ATOM 1609 C CA . MET A 1 198 ? 10.447 -10.180 -8.568 1.00 81.75 198 MET A CA 1
ATOM 1610 C C . MET A 1 198 ? 9.696 -11.420 -8.095 1.00 81.75 198 MET A C 1
ATOM 1612 O O . MET A 1 198 ? 9.699 -12.473 -8.734 1.00 81.75 198 MET A O 1
ATOM 1616 N N . SER A 1 199 ? 8.998 -11.276 -6.975 1.00 86.50 199 SER A N 1
ATOM 1617 C CA . SER A 1 199 ? 8.065 -12.281 -6.472 1.00 86.50 199 SER A CA 1
ATOM 1618 C C . SER A 1 199 ? 6.691 -11.651 -6.282 1.00 86.50 199 SER A C 1
ATOM 1620 O O . SER A 1 199 ? 6.580 -10.585 -5.675 1.00 86.50 199 SER A O 1
ATOM 1622 N N . VAL A 1 200 ? 5.649 -12.327 -6.772 1.00 90.62 200 VAL A N 1
ATOM 1623 C CA . VAL A 1 200 ? 4.263 -12.006 -6.423 1.00 90.62 200 VAL A CA 1
ATOM 1624 C C . VAL A 1 200 ? 3.885 -12.853 -5.218 1.00 90.62 200 VAL A C 1
ATOM 1626 O O . VAL A 1 200 ? 4.003 -14.082 -5.238 1.00 90.62 200 VAL A O 1
ATOM 1629 N N . LEU A 1 201 ? 3.443 -12.190 -4.158 1.00 94.69 201 LEU A N 1
ATOM 1630 C CA . LEU A 1 201 ? 2.854 -12.815 -2.986 1.00 94.69 201 LEU A CA 1
ATOM 1631 C C . LEU A 1 201 ? 1.409 -12.356 -2.858 1.00 94.69 201 LEU A C 1
ATOM 1633 O O . LEU A 1 201 ? 1.083 -11.221 -3.194 1.00 94.69 201 LEU A O 1
ATOM 1637 N N . VAL A 1 202 ? 0.543 -13.227 -2.357 1.00 96.56 202 VAL A N 1
ATOM 1638 C CA . VAL A 1 202 ? -0.847 -12.874 -2.082 1.00 96.56 202 VAL A CA 1
ATOM 1639 C C . VAL A 1 202 ? -1.202 -13.307 -0.675 1.00 96.56 202 VAL A C 1
ATOM 1641 O O . VAL A 1 202 ? -1.200 -14.501 -0.377 1.00 96.56 202 VAL A O 1
ATOM 1644 N N . ILE A 1 203 ? -1.510 -12.336 0.181 1.00 97.56 203 ILE A N 1
ATOM 1645 C CA . ILE A 1 203 ? -2.038 -12.576 1.523 1.00 97.56 203 ILE A CA 1
ATOM 1646 C C . ILE A 1 203 ? -3.506 -12.979 1.371 1.00 97.56 203 ILE A C 1
ATOM 1648 O O . ILE A 1 203 ? -4.325 -12.193 0.894 1.00 97.56 203 ILE A O 1
ATOM 1652 N N . LYS A 1 204 ? -3.817 -14.224 1.729 1.00 95.75 204 LYS A N 1
ATOM 1653 C CA . LYS A 1 204 ? -5.101 -14.889 1.486 1.00 95.75 204 LYS A CA 1
ATOM 1654 C C . LYS A 1 204 ? -6.195 -14.443 2.472 1.00 95.75 204 LYS A C 1
ATOM 1656 O O . LYS A 1 204 ? -5.880 -14.005 3.582 1.00 95.75 204 LYS A O 1
ATOM 1661 N N . PRO A 1 205 ? -7.486 -14.679 2.154 1.00 95.00 205 PRO A N 1
ATOM 1662 C CA . PRO A 1 205 ? -8.619 -14.363 3.038 1.00 95.00 205 PRO A CA 1
ATOM 1663 C C . PRO A 1 205 ? -8.524 -14.933 4.460 1.00 95.00 205 PRO A C 1
ATOM 1665 O O . PRO A 1 205 ? -9.085 -14.377 5.403 1.00 95.00 205 PRO A O 1
ATOM 1668 N N . LYS A 1 206 ? -7.818 -16.055 4.649 1.00 93.44 206 LYS A N 1
ATOM 1669 C CA . LYS A 1 206 ? -7.629 -16.645 5.979 1.00 93.44 206 LYS A CA 1
ATOM 1670 C C . LYS A 1 206 ? -6.885 -15.704 6.928 1.00 93.44 206 LYS A C 1
ATOM 1672 O O . LYS A 1 206 ? -7.253 -15.658 8.097 1.00 93.44 206 LYS A O 1
ATOM 1677 N N . ALA A 1 207 ? -5.918 -14.927 6.434 1.00 95.56 207 ALA A N 1
ATOM 1678 C CA . ALA A 1 207 ? -5.201 -13.942 7.243 1.00 95.56 207 ALA A CA 1
ATOM 1679 C C . ALA A 1 207 ? -6.142 -12.845 7.766 1.00 95.56 207 ALA A C 1
ATOM 1681 O O . ALA A 1 207 ? -6.104 -12.527 8.951 1.00 95.56 207 ALA A O 1
ATOM 1682 N N . PHE A 1 208 ? -7.066 -12.362 6.926 1.00 94.88 208 PHE A N 1
ATOM 1683 C CA . PHE A 1 208 ? -8.106 -11.403 7.323 1.00 94.88 208 PHE A CA 1
ATOM 1684 C C . PHE A 1 208 ? -9.014 -11.975 8.413 1.00 94.88 208 PHE A C 1
ATOM 1686 O O . PHE A 1 208 ? -9.240 -11.337 9.435 1.00 94.88 208 PHE A O 1
ATOM 1693 N N . ARG A 1 209 ? -9.487 -13.219 8.246 1.00 92.62 209 ARG A N 1
ATOM 1694 C CA . ARG A 1 209 ? -10.325 -13.894 9.258 1.00 92.62 209 ARG A CA 1
ATOM 1695 C C . ARG A 1 209 ? -9.607 -14.114 10.590 1.00 92.62 209 ARG A C 1
ATOM 1697 O O . ARG A 1 209 ? -10.266 -14.257 11.617 1.00 92.62 209 ARG A O 1
ATOM 1704 N N . LYS A 1 210 ? -8.278 -14.208 10.567 1.00 93.88 210 LYS A N 1
ATOM 1705 C CA . LYS A 1 210 ? -7.433 -14.395 11.751 1.00 93.88 210 LYS A CA 1
ATOM 1706 C C . LYS A 1 210 ? -6.904 -13.078 12.329 1.00 93.88 210 LYS A C 1
ATOM 1708 O O . LYS A 1 210 ? -6.319 -13.129 13.404 1.00 93.88 210 LYS A O 1
ATOM 1713 N N . GLY A 1 211 ? -7.130 -11.943 11.660 1.00 94.56 211 GLY A N 1
ATOM 1714 C CA . GLY A 1 211 ? -6.622 -10.632 12.077 1.00 94.56 211 GLY A CA 1
ATOM 1715 C C . GLY A 1 211 ? -5.095 -10.562 12.101 1.00 94.56 211 GLY A C 1
ATOM 1716 O O . GLY A 1 211 ? -4.530 -9.965 13.011 1.00 94.56 211 GLY A O 1
ATOM 1717 N N . CYS A 1 212 ? -4.426 -11.249 11.169 1.00 96.31 212 CYS A N 1
ATOM 1718 C CA . CYS A 1 212 ? -2.963 -11.284 11.075 1.00 96.31 212 CYS A CA 1
ATOM 1719 C C . CYS A 1 212 ? -2.436 -10.738 9.739 1.00 96.31 212 CYS A C 1
ATOM 1721 O O . CYS A 1 212 ? -1.310 -11.045 9.342 1.00 96.31 212 CYS A O 1
ATOM 1723 N N . VAL A 1 213 ? -3.229 -9.933 9.021 1.00 97.56 213 VAL A N 1
ATOM 1724 C CA . VAL A 1 213 ? -2.822 -9.386 7.718 1.00 97.56 213 VAL A CA 1
ATOM 1725 C C . VAL A 1 213 ? -1.612 -8.479 7.877 1.00 97.56 213 VAL A C 1
ATOM 1727 O O . VAL A 1 213 ? -0.647 -8.620 7.127 1.00 97.56 213 VAL A O 1
ATOM 1730 N N . GLY A 1 214 ? -1.640 -7.578 8.860 1.00 97.25 214 GLY A N 1
ATOM 1731 C CA . GLY A 1 214 ? -0.546 -6.653 9.115 1.00 97.25 214 GLY A CA 1
ATOM 1732 C C . GLY A 1 214 ? 0.739 -7.359 9.544 1.00 97.25 214 GLY A C 1
ATOM 1733 O O . GLY A 1 214 ? 1.809 -7.037 9.039 1.00 97.25 214 GLY A O 1
ATOM 1734 N N . GLU A 1 215 ? 0.640 -8.391 10.386 1.00 96.94 215 GLU A N 1
ATOM 1735 C CA . GLU A 1 215 ? 1.792 -9.198 10.814 1.00 96.94 215 GLU A CA 1
ATOM 1736 C C . GLU A 1 215 ? 2.462 -9.916 9.630 1.00 96.94 215 GLU A C 1
ATOM 1738 O O . GLU A 1 215 ? 3.677 -9.810 9.431 1.00 96.94 215 GLU A O 1
ATOM 1743 N N . VAL A 1 216 ? 1.663 -10.593 8.798 1.00 97.62 216 VAL A N 1
ATOM 1744 C CA . VAL A 1 216 ? 2.142 -11.271 7.587 1.00 97.62 216 VAL A CA 1
ATOM 1745 C C . VAL A 1 216 ? 2.730 -10.264 6.596 1.00 97.62 216 VAL A C 1
ATOM 1747 O O . VAL A 1 216 ? 3.790 -10.516 6.016 1.00 97.62 216 VAL A O 1
ATOM 1750 N N . LEU A 1 217 ? 2.089 -9.105 6.417 1.00 97.31 217 LEU A N 1
ATOM 1751 C CA . LEU A 1 217 ? 2.591 -8.041 5.551 1.00 97.31 217 LEU A CA 1
ATOM 1752 C C . LEU A 1 217 ? 3.933 -7.495 6.059 1.00 97.31 217 LEU A C 1
ATOM 1754 O O . LEU A 1 217 ? 4.866 -7.385 5.265 1.00 97.31 217 LEU A O 1
ATOM 1758 N N . SER A 1 218 ? 4.084 -7.233 7.360 1.00 95.75 218 SER A N 1
ATOM 1759 C CA . SER A 1 218 ? 5.360 -6.808 7.956 1.00 95.75 218 SER A CA 1
ATOM 1760 C C . SER A 1 218 ? 6.457 -7.846 7.718 1.00 95.75 218 SER A C 1
ATOM 1762 O O . SER A 1 218 ? 7.562 -7.489 7.303 1.00 95.75 218 SER A O 1
ATOM 1764 N N . ALA A 1 219 ? 6.159 -9.141 7.881 1.00 96.00 219 ALA A N 1
ATOM 1765 C CA . ALA A 1 219 ? 7.117 -10.206 7.590 1.00 96.00 219 ALA A CA 1
ATOM 1766 C C . ALA A 1 219 ? 7.559 -10.215 6.117 1.00 96.00 219 ALA A C 1
ATOM 1768 O O . ALA A 1 219 ? 8.751 -10.381 5.842 1.00 96.00 219 ALA A O 1
ATOM 1769 N N . ILE A 1 220 ? 6.639 -9.998 5.170 1.00 95.56 220 ILE A N 1
ATOM 1770 C CA . ILE A 1 220 ? 6.967 -9.892 3.740 1.00 95.56 220 ILE A CA 1
ATOM 1771 C C . ILE A 1 220 ? 7.863 -8.675 3.488 1.00 95.56 220 ILE A C 1
ATOM 1773 O O . ILE A 1 220 ? 8.928 -8.809 2.881 1.00 95.56 220 ILE A O 1
ATOM 1777 N N . VAL A 1 221 ? 7.465 -7.493 3.965 1.00 93.12 221 VAL A N 1
ATOM 1778 C CA . VAL A 1 221 ? 8.149 -6.226 3.668 1.00 93.12 221 VAL A CA 1
ATOM 1779 C C . VAL A 1 221 ? 9.551 -6.188 4.283 1.00 93.12 221 VAL A C 1
ATOM 1781 O O . VAL A 1 221 ? 10.510 -5.870 3.582 1.00 93.12 221 VAL A O 1
ATOM 1784 N N . VAL A 1 222 ? 9.719 -6.604 5.543 1.00 92.31 222 VAL A N 1
ATOM 1785 C CA . VAL A 1 222 ? 11.035 -6.674 6.216 1.00 92.31 222 VAL A CA 1
ATOM 1786 C C . VAL A 1 222 ? 11.994 -7.642 5.516 1.00 92.31 222 VAL A C 1
ATOM 1788 O O . VAL A 1 222 ? 13.212 -7.457 5.549 1.00 92.31 222 VAL A O 1
ATOM 1791 N N . ASN A 1 223 ? 11.463 -8.665 4.846 1.00 92.56 223 ASN A N 1
ATOM 1792 C CA . ASN A 1 223 ? 12.250 -9.626 4.079 1.00 92.56 223 ASN A CA 1
ATOM 1793 C C . ASN A 1 223 ? 12.391 -9.264 2.594 1.00 92.56 223 ASN A C 1
ATOM 1795 O O . ASN A 1 223 ? 12.950 -10.060 1.837 1.00 92.56 223 ASN A O 1
ATOM 1799 N N . SER A 1 224 ? 11.935 -8.084 2.174 1.00 89.94 224 SER A N 1
ATOM 1800 C CA . SER A 1 224 ? 11.976 -7.629 0.784 1.00 89.94 224 SER A CA 1
ATOM 1801 C C . SER A 1 224 ? 13.098 -6.616 0.556 1.00 89.94 224 SER A C 1
ATOM 1803 O O . SER A 1 224 ? 12.972 -5.425 0.834 1.00 89.94 224 SER A O 1
ATOM 1805 N N . PHE A 1 225 ? 14.218 -7.082 0.007 1.00 79.94 225 PHE A N 1
ATOM 1806 C CA . PHE A 1 225 ? 15.307 -6.207 -0.420 1.00 79.94 225 PHE A CA 1
ATOM 1807 C C . PHE A 1 225 ? 14.913 -5.473 -1.710 1.00 79.94 225 PHE A C 1
ATOM 1809 O O . PHE A 1 225 ? 14.409 -6.081 -2.654 1.00 79.94 225 PHE A O 1
ATOM 1816 N N . GLY A 1 226 ? 15.142 -4.158 -1.744 1.00 71.69 226 GLY A N 1
ATOM 1817 C CA . GLY A 1 226 ? 14.663 -3.284 -2.824 1.00 71.69 226 GLY A CA 1
ATOM 1818 C C . GLY A 1 226 ? 13.258 -2.712 -2.594 1.00 71.69 226 GLY A C 1
ATOM 1819 O O . GLY A 1 226 ? 12.812 -1.900 -3.399 1.00 71.69 226 GLY A O 1
ATOM 1820 N N . GLY A 1 227 ? 12.605 -3.071 -1.480 1.00 77.50 227 GLY A N 1
ATOM 1821 C CA . GLY A 1 227 ? 11.318 -2.518 -1.058 1.00 77.50 227 GLY A CA 1
ATOM 1822 C C . GLY A 1 227 ? 10.105 -3.111 -1.781 1.00 77.50 227 GLY A C 1
ATOM 1823 O O . GLY A 1 227 ? 10.204 -4.073 -2.550 1.00 77.50 227 GLY A O 1
ATOM 1824 N N . LEU A 1 228 ? 8.939 -2.529 -1.497 1.00 87.31 228 LEU A N 1
ATOM 1825 C CA . LEU A 1 228 ? 7.691 -2.840 -2.185 1.00 87.31 228 LEU A CA 1
ATOM 1826 C C . LEU A 1 228 ? 7.669 -2.198 -3.575 1.00 87.31 228 LEU A C 1
ATOM 1828 O O . LEU A 1 228 ? 7.908 -1.001 -3.718 1.00 87.31 228 LEU A O 1
ATOM 1832 N N . ILE A 1 229 ? 7.324 -2.996 -4.581 1.00 86.62 229 ILE A N 1
ATOM 1833 C CA . ILE A 1 229 ? 7.150 -2.558 -5.974 1.00 86.62 229 ILE A CA 1
ATOM 1834 C C . ILE A 1 229 ? 5.658 -2.381 -6.282 1.00 86.62 229 ILE A C 1
ATOM 1836 O O . ILE A 1 229 ? 5.252 -1.503 -7.037 1.00 86.62 229 ILE A O 1
ATOM 1840 N N . GLY A 1 230 ? 4.811 -3.207 -5.670 1.00 89.12 230 GLY A N 1
ATOM 1841 C CA . GLY A 1 230 ? 3.368 -3.140 -5.831 1.00 89.12 230 GLY A CA 1
ATOM 1842 C C . GLY A 1 230 ? 2.640 -3.674 -4.623 1.00 89.12 230 GLY A C 1
ATOM 1843 O O . GLY A 1 230 ? 3.099 -4.614 -3.980 1.00 89.12 230 GLY A O 1
ATOM 1844 N N . MET A 1 231 ? 1.488 -3.088 -4.330 1.00 93.62 231 MET A N 1
ATOM 1845 C CA . MET A 1 231 ? 0.578 -3.608 -3.323 1.00 93.62 231 MET A CA 1
ATOM 1846 C C . MET A 1 231 ? -0.835 -3.129 -3.632 1.00 93.62 231 MET A C 1
ATOM 1848 O O . MET A 1 231 ? -1.042 -1.942 -3.892 1.00 93.62 231 MET A O 1
ATOM 1852 N N . LYS A 1 232 ? -1.794 -4.053 -3.629 1.00 93.44 232 LYS A N 1
ATOM 1853 C CA . LYS A 1 232 ? -3.205 -3.763 -3.879 1.00 93.44 232 LYS A CA 1
ATOM 1854 C C . LYS A 1 232 ? -4.091 -4.760 -3.132 1.00 93.44 232 LYS A C 1
ATOM 1856 O O . LYS A 1 232 ? -3.836 -5.963 -3.175 1.00 93.44 232 LYS A O 1
ATOM 1861 N N . LEU A 1 233 ? -5.146 -4.268 -2.486 1.00 95.25 233 LEU A N 1
ATOM 1862 C CA . LEU A 1 233 ? -6.254 -5.112 -2.047 1.00 95.25 233 LEU A CA 1
ATOM 1863 C C . LEU A 1 233 ? -7.083 -5.507 -3.269 1.00 95.25 233 LEU A C 1
ATOM 1865 O O . LEU A 1 233 ? -7.555 -4.649 -4.014 1.00 95.25 233 LEU A O 1
ATOM 1869 N N . VAL A 1 234 ? -7.246 -6.809 -3.464 1.00 92.94 234 VAL A N 1
ATOM 1870 C CA . VAL A 1 234 ? -7.988 -7.401 -4.579 1.00 92.94 234 VAL A CA 1
ATOM 1871 C C . VAL A 1 234 ? -9.207 -8.134 -4.046 1.00 92.94 234 VAL A C 1
ATOM 1873 O O . VAL A 1 234 ? -9.142 -8.756 -2.980 1.00 92.94 234 VAL A O 1
ATOM 1876 N N . ARG A 1 235 ? -10.319 -8.069 -4.777 1.00 92.12 235 ARG A N 1
ATOM 1877 C CA . ARG A 1 235 ? -11.538 -8.802 -4.431 1.00 92.12 235 ARG A CA 1
ATOM 1878 C C . ARG A 1 235 ? -11.652 -10.057 -5.276 1.00 92.12 235 ARG A C 1
ATOM 1880 O O . ARG A 1 235 ? -11.209 -10.096 -6.423 1.00 92.12 235 ARG A O 1
ATOM 1887 N N . LYS A 1 236 ? -12.324 -11.070 -4.736 1.00 91.81 236 LYS A N 1
ATOM 1888 C CA . LYS A 1 236 ? -12.670 -12.280 -5.491 1.00 91.81 236 LYS A CA 1
ATOM 1889 C C . LYS A 1 236 ? -13.455 -11.964 -6.761 1.00 91.81 236 LYS A C 1
ATOM 1891 O O . LYS A 1 236 ? -13.215 -12.597 -7.782 1.00 91.81 236 LYS A O 1
ATOM 1896 N N . ALA A 1 237 ? -14.323 -10.954 -6.720 1.00 89.06 237 ALA A N 1
ATOM 1897 C CA . ALA A 1 237 ? -15.059 -10.475 -7.888 1.00 89.06 237 ALA A CA 1
ATOM 1898 C C . ALA A 1 237 ? -14.143 -9.991 -9.032 1.00 89.06 237 ALA A C 1
ATOM 1900 O O . ALA A 1 237 ? -14.488 -10.174 -10.198 1.00 89.06 237 ALA A O 1
ATOM 1901 N N . ASP A 1 238 ? -12.968 -9.437 -8.712 1.00 86.12 238 ASP A N 1
ATOM 1902 C CA . ASP A 1 238 ? -12.030 -8.898 -9.705 1.00 86.12 238 ASP A CA 1
ATOM 1903 C C . ASP A 1 238 ? -11.230 -10.010 -10.405 1.00 86.12 238 ASP A C 1
ATOM 1905 O O . ASP A 1 238 ? -10.873 -9.890 -11.576 1.00 86.12 238 ASP A O 1
ATOM 1909 N N . CYS A 1 239 ? -10.940 -11.109 -9.702 1.00 88.25 239 CYS A N 1
ATOM 1910 C CA . CYS A 1 239 ? -10.137 -12.218 -10.224 1.00 88.25 239 CYS A CA 1
ATOM 1911 C C . CYS A 1 239 ? -10.640 -13.600 -9.753 1.00 88.25 239 CYS A C 1
ATOM 1913 O O . CYS A 1 239 ? -9.891 -14.357 -9.126 1.00 88.25 239 CYS A O 1
ATOM 1915 N N . PRO A 1 240 ? -11.886 -13.993 -10.085 1.00 88.81 240 PRO A N 1
ATOM 1916 C CA . PRO A 1 240 ? -12.587 -15.122 -9.454 1.00 88.81 240 PRO A CA 1
ATOM 1917 C C . PRO A 1 240 ? -11.930 -16.485 -9.685 1.00 88.81 240 PRO A C 1
ATOM 1919 O O . PRO A 1 240 ? -12.069 -17.391 -8.869 1.00 88.81 240 PRO A O 1
ATOM 1922 N N . ASN A 1 241 ? -11.174 -16.626 -10.775 1.00 87.94 241 ASN A N 1
ATOM 1923 C CA . ASN A 1 241 ? -10.502 -17.873 -11.147 1.00 87.94 241 ASN A CA 1
ATOM 1924 C C . ASN A 1 241 ? -9.111 -18.032 -10.511 1.00 87.94 241 ASN A C 1
ATOM 1926 O O . ASN A 1 241 ? -8.396 -18.982 -10.829 1.00 87.94 241 ASN A O 1
ATOM 1930 N N . SER A 1 242 ? -8.687 -17.095 -9.660 1.00 89.19 242 SER A N 1
ATOM 1931 C CA . SER A 1 242 ? -7.370 -17.156 -9.032 1.00 89.19 242 SER A CA 1
ATOM 1932 C C . SER A 1 242 ? -7.284 -18.280 -7.995 1.00 89.19 242 SER A C 1
ATOM 1934 O O . SER A 1 242 ? -8.206 -18.512 -7.211 1.00 89.19 242 SER A O 1
ATOM 1936 N N . VAL A 1 243 ? -6.131 -18.953 -7.942 1.00 85.69 243 VAL A N 1
ATOM 1937 C CA . VAL A 1 243 ? -5.860 -20.055 -7.001 1.00 85.69 243 VAL A CA 1
ATOM 1938 C C . VAL A 1 243 ? -5.958 -19.622 -5.534 1.00 85.69 243 VAL A C 1
ATOM 1940 O O . VAL A 1 243 ? -6.202 -20.442 -4.654 1.00 85.69 243 VAL A O 1
ATOM 1943 N N . VAL A 1 244 ? -5.820 -18.326 -5.253 1.00 88.94 244 VAL A N 1
ATOM 1944 C CA . VAL A 1 244 ? -5.815 -17.768 -3.892 1.00 88.94 244 VAL A CA 1
ATOM 1945 C C . VAL A 1 244 ? -7.164 -17.895 -3.177 1.00 88.94 244 VAL A C 1
ATOM 1947 O O . VAL A 1 244 ? -7.212 -17.782 -1.954 1.00 88.94 244 VAL A O 1
ATOM 1950 N N . TRP A 1 245 ? -8.236 -18.184 -3.922 1.00 90.19 245 TRP A N 1
ATOM 1951 C CA . TRP A 1 245 ? -9.586 -18.388 -3.391 1.00 90.19 245 TRP A CA 1
ATOM 1952 C C . TRP A 1 245 ? -9.906 -19.857 -3.074 1.00 90.19 245 TRP A C 1
ATOM 1954 O O . TRP A 1 245 ? -10.947 -20.134 -2.483 1.00 90.19 245 TRP A O 1
ATOM 1964 N N . SER A 1 246 ? -9.047 -20.806 -3.463 1.00 73.25 246 SER A N 1
ATOM 1965 C CA . SER A 1 246 ? -9.351 -22.250 -3.421 1.00 73.25 246 SER A CA 1
ATOM 1966 C C . SER A 1 246 ? -9.504 -22.849 -2.012 1.00 73.25 246 SER A C 1
ATOM 1968 O O . SER A 1 246 ? -10.172 -23.868 -1.868 1.00 73.25 246 SER A O 1
ATOM 1970 N N . ASP A 1 247 ? -9.003 -22.176 -0.970 1.00 63.53 247 ASP A N 1
ATOM 1971 C CA . ASP A 1 247 ? -9.123 -22.607 0.436 1.00 63.53 247 ASP A CA 1
ATOM 1972 C C . ASP A 1 247 ? -10.407 -22.093 1.128 1.00 63.53 247 ASP A C 1
ATOM 1974 O O . ASP A 1 247 ? -10.562 -22.198 2.350 1.00 63.53 247 ASP A O 1
ATOM 1978 N N . SER A 1 248 ? -11.338 -21.491 0.375 1.00 56.22 248 SER A N 1
ATOM 1979 C CA . SER A 1 248 ? -12.624 -20.998 0.890 1.00 56.22 248 SER A CA 1
ATOM 1980 C C . SER A 1 248 ? -13.601 -22.157 1.154 1.00 56.22 248 SER A C 1
ATOM 1982 O O . SER A 1 248 ? -14.570 -22.382 0.434 1.00 56.22 248 SER A O 1
ATOM 1984 N N . CYS A 1 249 ? -13.355 -22.929 2.217 1.00 43.81 249 CYS A N 1
ATOM 1985 C CA . CYS A 1 249 ? -14.341 -23.875 2.743 1.00 43.81 249 CYS A CA 1
ATOM 1986 C C . CYS A 1 249 ? -15.619 -23.127 3.175 1.00 43.81 249 CYS A C 1
ATOM 1988 O O . CYS A 1 249 ? -15.612 -22.331 4.112 1.00 43.81 249 CYS A O 1
ATOM 1990 N N . THR A 1 250 ? -16.707 -23.417 2.462 1.00 51.56 250 THR A N 1
ATOM 1991 C CA . THR A 1 250 ? -18.122 -23.057 2.660 1.00 51.56 250 THR A CA 1
ATOM 1992 C C . THR A 1 250 ? -18.550 -22.600 4.070 1.00 51.56 250 THR A C 1
ATOM 1994 O O . THR A 1 250 ? -18.493 -23.390 5.010 1.00 51.56 250 THR A O 1
ATOM 1997 N N . SER A 1 251 ? -19.131 -21.395 4.196 1.00 44.38 251 SER A N 1
ATOM 1998 C CA . SER A 1 251 ? -20.467 -21.176 4.803 1.00 44.38 251 SER A CA 1
ATOM 1999 C C . SER A 1 251 ? -20.916 -19.699 4.762 1.00 44.38 251 SER A C 1
ATOM 2001 O O . SER A 1 251 ? -20.275 -18.807 5.302 1.00 44.38 251 SER A O 1
ATOM 2003 N N . THR A 1 252 ? -22.055 -19.467 4.103 1.00 46.62 252 THR A N 1
ATOM 2004 C CA . THR A 1 252 ? -23.107 -18.475 4.411 1.00 46.62 252 THR A CA 1
ATOM 2005 C C . THR A 1 252 ? -22.704 -17.129 5.049 1.00 46.62 252 THR A C 1
ATOM 2007 O O . THR A 1 252 ? -23.013 -16.882 6.212 1.00 46.62 252 THR A O 1
ATOM 2010 N N . LYS A 1 253 ? -22.114 -16.230 4.254 1.00 41.91 253 LYS A N 1
ATOM 2011 C CA . LYS A 1 253 ? -22.461 -14.795 4.120 1.00 41.91 253 LYS A CA 1
ATOM 2012 C C . LYS A 1 253 ? -21.635 -14.238 2.947 1.00 41.91 253 LYS A C 1
ATOM 2014 O O . LYS A 1 253 ? -20.415 -14.274 3.004 1.00 41.91 253 LYS A O 1
ATOM 2019 N N . THR A 1 254 ? -22.342 -13.874 1.872 1.00 45.97 254 THR A N 1
ATOM 2020 C CA . THR A 1 254 ? -21.889 -13.170 0.650 1.00 45.97 254 THR A CA 1
ATOM 2021 C C . THR A 1 254 ? -20.438 -13.419 0.215 1.00 45.97 254 THR A C 1
ATOM 2023 O O . THR A 1 254 ? -19.526 -12.682 0.572 1.00 45.97 254 THR A O 1
ATOM 2026 N N . GLU A 1 255 ? -20.246 -14.419 -0.655 1.00 51.31 255 GLU A N 1
ATOM 2027 C CA . GLU A 1 255 ? -18.986 -14.707 -1.372 1.00 51.31 255 GLU A CA 1
ATOM 2028 C C . GLU A 1 255 ? -18.403 -13.495 -2.139 1.00 51.31 255 GLU A C 1
ATOM 2030 O O . GLU A 1 255 ? -17.248 -13.534 -2.560 1.00 51.31 255 GLU A O 1
ATOM 2035 N N . GLU A 1 256 ? -19.181 -12.420 -2.305 1.00 52.16 256 GLU A N 1
ATOM 2036 C CA . GLU A 1 256 ? -18.824 -11.180 -3.005 1.00 52.16 256 GLU A CA 1
ATOM 2037 C C . GLU A 1 256 ? -17.800 -10.302 -2.257 1.00 52.16 256 GLU A C 1
ATOM 2039 O O . GLU A 1 256 ? -17.109 -9.512 -2.897 1.00 52.16 256 GLU A O 1
ATOM 2044 N N . ASP A 1 257 ? -17.632 -10.475 -0.939 1.00 71.69 257 ASP A N 1
ATOM 2045 C CA . ASP A 1 257 ? -16.768 -9.614 -0.109 1.00 71.69 257 ASP A CA 1
ATOM 2046 C C . ASP A 1 257 ? -15.413 -10.236 0.280 1.00 71.69 257 ASP A C 1
ATOM 2048 O O . ASP A 1 257 ? -14.648 -9.630 1.038 1.00 71.69 257 ASP A O 1
ATOM 2052 N N . GLU A 1 258 ? -15.067 -11.428 -0.225 1.00 89.00 258 GLU A N 1
ATOM 2053 C CA . GLU A 1 258 ? -13.737 -11.997 0.029 1.00 89.00 258 GLU A CA 1
ATOM 2054 C C . GLU A 1 258 ? -12.640 -11.132 -0.611 1.00 89.00 258 GLU A C 1
ATOM 2056 O O . GLU A 1 258 ? -12.637 -10.872 -1.820 1.00 89.00 258 GLU A O 1
ATOM 2061 N N . CYS A 1 259 ? -11.672 -10.721 0.210 1.00 93.75 259 CYS A N 1
ATOM 2062 C CA . CYS A 1 259 ? -10.527 -9.925 -0.207 1.00 93.75 259 CYS A CA 1
ATOM 2063 C C . CYS A 1 259 ? -9.193 -10.607 0.116 1.00 93.75 259 CYS A C 1
ATOM 2065 O O . CYS A 1 259 ? -9.080 -11.468 0.992 1.00 93.75 259 CYS A O 1
ATOM 2067 N N . ALA A 1 260 ? -8.174 -10.208 -0.635 1.00 96.25 260 ALA A N 1
ATOM 2068 C CA . ALA A 1 260 ? -6.783 -10.596 -0.464 1.00 96.25 260 ALA A CA 1
ATOM 2069 C C . ALA A 1 260 ? -5.884 -9.367 -0.679 1.00 96.25 260 ALA A C 1
ATOM 2071 O O . ALA A 1 260 ? -6.337 -8.357 -1.219 1.00 96.25 260 ALA A O 1
ATOM 2072 N N . ILE A 1 261 ? -4.606 -9.439 -0.300 1.00 97.12 261 ILE A N 1
ATOM 2073 C CA . ILE A 1 261 ? -3.617 -8.403 -0.651 1.00 97.12 261 ILE A CA 1
ATOM 2074 C C . ILE A 1 261 ? -2.598 -9.000 -1.604 1.00 97.12 261 ILE A C 1
ATOM 2076 O O . ILE A 1 261 ? -1.811 -9.855 -1.204 1.00 97.12 261 ILE A O 1
ATOM 2080 N N . ALA A 1 262 ? -2.592 -8.531 -2.849 1.00 95.38 262 ALA A N 1
ATOM 2081 C CA . ALA A 1 262 ? -1.534 -8.830 -3.798 1.00 95.38 262 ALA A CA 1
ATOM 2082 C C . ALA A 1 262 ? -0.350 -7.891 -3.547 1.00 95.38 262 ALA A C 1
ATOM 2084 O O . ALA A 1 262 ? -0.518 -6.673 -3.480 1.00 95.38 262 ALA A O 1
ATOM 2085 N N . VAL A 1 263 ? 0.844 -8.459 -3.418 1.00 94.38 263 VAL A N 1
ATOM 2086 C CA . VAL A 1 263 ? 2.096 -7.758 -3.135 1.00 94.38 263 VAL A CA 1
ATOM 2087 C C . VAL A 1 263 ? 3.133 -8.180 -4.167 1.00 94.38 263 VAL A C 1
ATOM 2089 O O . VAL A 1 263 ? 3.321 -9.368 -4.423 1.00 94.38 263 VAL A O 1
ATOM 2092 N N . VAL A 1 264 ? 3.832 -7.209 -4.745 1.00 90.81 264 VAL A N 1
ATOM 2093 C CA . VAL A 1 264 ? 4.988 -7.443 -5.610 1.00 90.81 264 VAL A CA 1
ATOM 2094 C C . VAL A 1 264 ? 6.213 -6.854 -4.942 1.00 90.81 264 VAL A C 1
ATOM 2096 O O . VAL A 1 264 ? 6.242 -5.674 -4.581 1.00 90.81 264 VAL A O 1
ATOM 2099 N N . VAL A 1 265 ? 7.228 -7.690 -4.789 1.00 88.94 265 VAL A N 1
ATOM 2100 C CA . VAL A 1 265 ? 8.496 -7.340 -4.149 1.00 88.94 265 VAL A CA 1
ATOM 2101 C C . VAL A 1 265 ? 9.636 -7.618 -5.113 1.00 88.94 265 VAL A C 1
ATOM 2103 O O . VAL A 1 265 ? 9.507 -8.502 -5.960 1.00 88.94 265 VAL A O 1
ATOM 2106 N N . GLY A 1 266 ? 10.734 -6.871 -4.982 1.00 82.62 266 GLY A N 1
ATOM 2107 C CA . GLY A 1 266 ? 11.951 -7.097 -5.765 1.00 82.62 266 GLY A CA 1
ATOM 2108 C C . GLY A 1 266 ? 12.607 -8.409 -5.363 1.00 82.62 266 GLY A C 1
ATOM 2109 O O . GLY A 1 266 ? 12.301 -9.462 -5.903 1.00 82.62 266 GLY A O 1
ATOM 2110 N N . PHE A 1 267 ? 13.461 -8.385 -4.343 1.00 84.62 267 PHE A N 1
ATOM 2111 C CA . PHE A 1 267 ? 14.136 -9.591 -3.876 1.00 84.62 267 PHE A CA 1
ATOM 2112 C C . PHE A 1 267 ? 13.581 -10.059 -2.528 1.00 84.62 267 PHE A C 1
ATOM 2114 O O . PHE A 1 267 ? 13.782 -9.408 -1.504 1.00 84.62 267 PHE A O 1
ATOM 2121 N N . LEU A 1 268 ? 12.944 -11.232 -2.504 1.00 89.00 268 LEU A N 1
ATOM 2122 C CA . LEU A 1 268 ? 12.489 -11.855 -1.260 1.00 89.00 268 LEU A CA 1
ATOM 2123 C C . LEU A 1 268 ? 13.602 -12.706 -0.627 1.00 89.00 268 LEU A C 1
ATOM 2125 O O . LEU A 1 268 ? 14.077 -13.686 -1.208 1.00 89.00 268 LEU A O 1
ATOM 2129 N N . SER A 1 269 ? 13.995 -12.339 0.591 1.00 89.62 269 SER A N 1
ATOM 2130 C CA . SER A 1 269 ? 14.983 -13.034 1.416 1.00 89.62 269 SER A CA 1
ATOM 2131 C C . SER A 1 269 ? 14.609 -14.495 1.662 1.00 89.62 269 SER A C 1
ATOM 2133 O O . SER A 1 269 ? 13.459 -14.816 1.947 1.00 89.62 269 SER A O 1
ATOM 2135 N N . ARG A 1 270 ? 15.614 -15.381 1.692 1.00 89.19 270 ARG A N 1
ATOM 2136 C CA . ARG A 1 270 ? 15.441 -16.793 2.093 1.00 89.19 270 ARG A CA 1
ATOM 2137 C C . ARG A 1 270 ? 15.016 -16.974 3.554 1.00 89.19 270 ARG A C 1
ATOM 2139 O O . ARG A 1 270 ? 14.667 -18.081 3.934 1.00 89.19 270 ARG A O 1
ATOM 2146 N N . LYS A 1 271 ? 15.088 -15.915 4.367 1.00 91.69 271 LYS A N 1
ATOM 2147 C CA . LYS A 1 271 ? 14.596 -15.929 5.752 1.00 91.69 271 LYS A CA 1
ATOM 2148 C C . LYS A 1 271 ? 13.071 -15.960 5.834 1.00 91.69 271 LYS A C 1
ATOM 2150 O O . LYS A 1 271 ? 12.555 -16.394 6.853 1.00 91.69 271 LYS A O 1
ATOM 2155 N N . PHE A 1 272 ? 12.379 -15.504 4.787 1.00 94.25 272 PHE A N 1
ATOM 2156 C CA . PHE A 1 272 ? 10.942 -15.690 4.657 1.00 94.25 272 PHE A CA 1
ATOM 2157 C C . PHE A 1 272 ? 10.675 -17.108 4.144 1.00 94.25 272 PHE A C 1
ATOM 2159 O O . PHE A 1 272 ? 10.952 -17.426 2.983 1.00 94.25 272 PHE A O 1
ATOM 2166 N N . GLU A 1 273 ? 10.167 -17.962 5.023 1.00 94.62 273 GLU A N 1
ATOM 2167 C CA . GLU A 1 273 ? 9.861 -19.359 4.741 1.00 94.62 273 GLU A CA 1
ATOM 2168 C C . GLU A 1 273 ? 8.357 -19.518 4.519 1.00 94.62 273 GLU A C 1
ATOM 2170 O O . GLU A 1 273 ? 7.551 -19.247 5.408 1.00 94.62 273 GLU A O 1
ATOM 2175 N N . LEU A 1 274 ? 7.988 -19.981 3.322 1.00 93.75 274 LEU A N 1
ATOM 2176 C CA . LEU A 1 274 ? 6.621 -20.388 3.016 1.00 93.75 274 LEU A CA 1
ATOM 2177 C C . LEU A 1 274 ? 6.475 -21.891 3.282 1.00 93.75 274 LEU A C 1
ATOM 2179 O O . LEU A 1 274 ? 7.046 -22.704 2.551 1.00 93.75 274 LEU A O 1
ATOM 2183 N N . CYS A 1 275 ? 5.710 -22.258 4.305 1.00 93.44 275 CYS A N 1
ATOM 2184 C CA . CYS A 1 275 ? 5.550 -23.639 4.748 1.00 93.44 275 CYS A CA 1
ATOM 2185 C C . CYS A 1 275 ? 4.344 -24.296 4.059 1.00 93.44 275 CYS A C 1
ATOM 2187 O O . CYS A 1 275 ? 3.200 -23.902 4.277 1.00 93.44 275 CYS A O 1
ATOM 2189 N N . ILE A 1 276 ? 4.603 -25.313 3.232 1.00 90.81 276 ILE A N 1
ATOM 2190 C CA . ILE A 1 276 ? 3.556 -26.083 2.533 1.00 90.81 276 ILE A CA 1
ATOM 2191 C C . ILE A 1 276 ? 3.071 -27.259 3.395 1.00 90.81 276 ILE A C 1
ATOM 2193 O O . ILE A 1 276 ? 1.888 -27.578 3.401 1.00 90.81 276 ILE A O 1
ATOM 2197 N N . GLU A 1 277 ? 3.981 -27.904 4.130 1.00 92.81 277 GLU A N 1
ATOM 2198 C CA . GLU A 1 277 ? 3.668 -29.066 4.980 1.00 92.81 277 GLU A CA 1
ATOM 2199 C C . GLU A 1 277 ? 2.942 -28.673 6.276 1.00 92.81 277 GLU A C 1
ATOM 2201 O O . GLU A 1 277 ? 2.172 -29.458 6.824 1.00 92.81 277 GLU A O 1
ATOM 2206 N N . GLU A 1 278 ? 3.148 -27.437 6.731 1.00 92.88 278 GLU A N 1
ATOM 2207 C CA . GLU A 1 278 ? 2.447 -26.819 7.856 1.00 92.88 278 GLU A CA 1
ATOM 2208 C C . GLU A 1 278 ? 1.624 -25.625 7.331 1.00 92.88 278 GLU A C 1
ATOM 2210 O O . GLU A 1 278 ? 1.978 -24.472 7.579 1.00 92.88 278 GLU A O 1
ATOM 2215 N N . PRO A 1 279 ? 0.545 -25.861 6.561 1.00 91.50 279 PRO A N 1
ATOM 2216 C CA . PRO A 1 279 ? -0.159 -24.805 5.823 1.00 91.50 279 PRO A CA 1
ATOM 2217 C C . PRO A 1 279 ? -0.806 -23.751 6.737 1.00 91.50 279 PRO A C 1
ATOM 2219 O O . PRO A 1 279 ? -1.047 -22.619 6.320 1.00 91.50 279 PRO A O 1
ATOM 2222 N N . ASP A 1 280 ? -1.022 -24.116 8.000 1.00 93.62 280 ASP A N 1
ATOM 2223 C CA . ASP A 1 280 ? -1.641 -23.322 9.056 1.00 93.62 280 ASP A CA 1
ATOM 2224 C C . ASP A 1 280 ? -0.642 -22.613 9.991 1.00 93.62 280 ASP A C 1
ATOM 2226 O O . ASP A 1 280 ? -1.059 -21.951 10.947 1.00 93.62 280 ASP A O 1
ATOM 2230 N N . VAL A 1 281 ? 0.671 -22.736 9.762 1.00 94.06 281 VAL A N 1
ATOM 2231 C CA . VAL A 1 281 ? 1.670 -22.085 10.624 1.00 94.06 281 VAL A CA 1
ATOM 2232 C C . VAL A 1 281 ? 1.667 -20.566 10.422 1.00 94.06 281 VAL A C 1
ATOM 2234 O O . VAL A 1 281 ? 1.609 -20.073 9.301 1.00 94.06 281 VAL A O 1
ATOM 2237 N N . ASN A 1 282 ? 1.755 -19.807 11.510 1.00 94.19 282 ASN A N 1
ATOM 2238 C CA . ASN A 1 282 ? 2.030 -18.370 11.479 1.00 94.19 282 ASN A CA 1
ATOM 2239 C C . ASN A 1 282 ? 3.003 -18.051 12.617 1.00 94.19 282 ASN A C 1
ATOM 2241 O O . ASN A 1 282 ? 2.593 -17.661 13.706 1.00 94.19 282 ASN A O 1
ATOM 2245 N N . ASN A 1 283 ? 4.283 -18.348 12.399 1.00 95.06 283 ASN A N 1
ATOM 2246 C CA . ASN A 1 283 ? 5.342 -18.139 13.378 1.00 95.06 283 ASN A CA 1
ATOM 2247 C C . ASN A 1 283 ? 6.259 -17.019 12.883 1.00 95.06 283 ASN A C 1
ATOM 2249 O O . ASN A 1 283 ? 7.210 -17.254 12.128 1.00 95.06 283 ASN A O 1
ATOM 2253 N N . ILE A 1 284 ? 5.914 -15.801 13.289 1.00 94.81 284 ILE A N 1
ATOM 2254 C CA . ILE A 1 284 ? 6.626 -14.576 12.955 1.00 94.81 284 ILE A CA 1
ATOM 2255 C C . ILE A 1 284 ? 7.176 -13.988 14.255 1.00 94.81 284 ILE A C 1
ATOM 2257 O O . ILE A 1 284 ? 6.433 -13.648 15.169 1.00 94.81 284 ILE A O 1
ATOM 2261 N N . ASP A 1 285 ? 8.495 -13.863 14.328 1.00 93.56 285 ASP A N 1
ATOM 2262 C CA . ASP A 1 285 ? 9.203 -13.227 15.431 1.00 93.56 285 ASP A CA 1
ATOM 2263 C C . ASP A 1 285 ? 10.305 -12.334 14.855 1.00 93.56 285 ASP A C 1
ATOM 2265 O O . ASP A 1 285 ? 11.294 -12.797 14.274 1.00 93.56 285 ASP A O 1
ATOM 2269 N N . PHE A 1 286 ? 10.110 -11.026 15.003 1.00 90.56 286 PHE A N 1
ATOM 2270 C CA . PHE A 1 286 ? 11.016 -10.012 14.478 1.00 90.56 286 PHE A CA 1
ATOM 2271 C C . PHE A 1 286 ? 12.336 -9.944 15.261 1.00 90.56 286 PHE A C 1
ATOM 2273 O O . PHE A 1 286 ? 13.372 -9.655 14.652 1.00 90.56 286 PHE A O 1
ATOM 2280 N N . ASP A 1 287 ? 12.331 -10.276 16.557 1.00 90.69 287 ASP A N 1
ATOM 2281 C CA . ASP A 1 287 ? 13.515 -10.228 17.420 1.00 90.69 287 ASP A CA 1
ATOM 2282 C C . ASP A 1 287 ? 14.459 -11.387 17.098 1.00 90.69 287 ASP A C 1
ATOM 2284 O O . ASP A 1 287 ? 15.654 -11.188 16.848 1.00 90.69 287 ASP A O 1
ATOM 2288 N N . SER A 1 288 ? 13.916 -12.608 17.024 1.00 91.81 288 SER A N 1
ATOM 2289 C CA . SER A 1 288 ? 14.690 -13.795 16.635 1.00 91.81 288 SER A CA 1
ATOM 2290 C C . SER A 1 288 ? 14.855 -13.954 15.118 1.00 91.81 288 SER A C 1
ATOM 2292 O O . SER A 1 288 ? 15.632 -14.800 14.666 1.00 91.81 288 SER A O 1
ATOM 2294 N N . ARG A 1 289 ? 14.203 -13.090 14.323 1.00 91.31 289 ARG A N 1
ATOM 2295 C CA . ARG A 1 289 ? 14.212 -13.079 12.848 1.00 91.31 289 ARG A CA 1
ATOM 2296 C C . ARG A 1 289 ? 13.697 -14.383 12.236 1.00 91.31 289 ARG A C 1
ATOM 2298 O O . ARG A 1 289 ? 14.253 -14.867 11.244 1.00 91.31 289 ARG A O 1
ATOM 2305 N N . VAL A 1 290 ? 12.643 -14.931 12.828 1.00 93.12 290 VAL A N 1
ATOM 2306 C CA . VAL A 1 290 ? 11.922 -16.108 12.339 1.00 93.12 290 VAL A CA 1
ATOM 2307 C C . VAL A 1 290 ? 10.694 -15.633 11.567 1.00 93.12 290 VAL A C 1
ATOM 2309 O O . VAL A 1 290 ? 9.892 -14.868 12.086 1.00 93.12 290 VAL A O 1
ATOM 2312 N N . PHE A 1 291 ? 10.547 -16.073 10.317 1.00 95.44 291 PHE A N 1
ATOM 2313 C CA . PHE A 1 291 ? 9.443 -15.665 9.441 1.00 95.44 291 PHE A CA 1
ATOM 2314 C C . PHE A 1 291 ? 8.875 -16.887 8.714 1.00 95.44 291 PHE A C 1
ATOM 2316 O O . PHE A 1 291 ? 9.080 -17.052 7.511 1.00 95.44 291 PHE A O 1
ATOM 2323 N N . ARG A 1 292 ? 8.214 -17.781 9.459 1.00 96.44 292 ARG A N 1
ATOM 2324 C CA . ARG A 1 292 ? 7.599 -19.004 8.923 1.00 96.44 292 ARG A CA 1
ATOM 2325 C C . ARG A 1 292 ? 6.099 -18.795 8.774 1.00 96.44 292 ARG A C 1
ATOM 2327 O O . ARG A 1 292 ? 5.387 -18.673 9.770 1.00 96.44 292 ARG A O 1
ATOM 2334 N N . VAL A 1 293 ? 5.624 -18.762 7.535 1.00 96.88 293 VAL A N 1
ATOM 2335 C CA . VAL A 1 293 ? 4.218 -18.502 7.210 1.00 96.88 293 VAL A CA 1
ATOM 2336 C C . VAL A 1 293 ? 3.680 -19.644 6.362 1.00 96.88 293 VAL A C 1
ATOM 2338 O O . VAL A 1 293 ? 4.296 -20.048 5.381 1.00 96.88 293 VAL A O 1
ATOM 2341 N N . GLY A 1 294 ? 2.534 -20.184 6.747 1.00 95.88 294 GLY A N 1
ATOM 2342 C CA . GLY A 1 294 ? 1.894 -21.313 6.094 1.00 95.88 294 GLY A CA 1
ATOM 2343 C C . GLY A 1 294 ? 1.203 -20.928 4.790 1.00 95.88 294 GLY A C 1
ATOM 2344 O O . GLY A 1 294 ? 0.761 -19.788 4.597 1.00 95.88 294 GLY A O 1
ATOM 2345 N N . SER A 1 295 ? 1.086 -21.896 3.883 1.00 94.19 295 SER A N 1
ATOM 2346 C CA . SER A 1 295 ? 0.474 -21.698 2.566 1.00 94.19 295 SER A CA 1
ATOM 2347 C C . SER A 1 295 ? -1.005 -21.306 2.595 1.00 94.19 295 SER A C 1
ATOM 2349 O O . SER A 1 295 ? -1.505 -20.820 1.581 1.00 94.19 295 SER A O 1
ATOM 2351 N N . ASP A 1 296 ? -1.712 -21.459 3.717 1.00 94.25 296 ASP A N 1
ATOM 2352 C CA . ASP A 1 296 ? -3.098 -20.993 3.840 1.00 94.25 296 ASP A CA 1
ATOM 2353 C C . ASP A 1 296 ? -3.199 -19.485 4.108 1.00 94.25 296 ASP A C 1
ATOM 2355 O O . ASP A 1 296 ? -4.250 -18.885 3.873 1.00 94.25 296 ASP A O 1
ATOM 2359 N N . TYR A 1 297 ? -2.121 -18.858 4.588 1.00 95.69 297 TYR A N 1
ATOM 2360 C CA . TYR A 1 297 ? -2.049 -17.410 4.799 1.00 95.69 297 TYR A CA 1
ATOM 2361 C C . TYR A 1 297 ? -1.473 -16.685 3.592 1.00 95.69 297 TYR A C 1
ATOM 2363 O O . TYR A 1 297 ? -1.898 -15.571 3.292 1.00 95.69 297 TYR A O 1
ATOM 2371 N N . VAL A 1 298 ? -0.515 -17.299 2.894 1.00 96.06 298 VAL A N 1
ATOM 2372 C CA . VAL A 1 298 ? 0.193 -16.665 1.779 1.00 96.06 298 VAL A CA 1
ATOM 2373 C C . VAL A 1 298 ? 0.296 -17.612 0.593 1.00 96.06 298 VAL A C 1
ATOM 2375 O O . VAL A 1 298 ? 0.744 -18.748 0.703 1.00 96.06 298 VAL A O 1
ATOM 2378 N N . TYR A 1 299 ? -0.072 -17.116 -0.582 1.00 94.75 299 TYR A N 1
ATOM 2379 C CA . TYR A 1 299 ? 0.332 -17.696 -1.857 1.00 94.75 299 TYR A CA 1
ATOM 2380 C C . TYR A 1 299 ? 1.593 -16.995 -2.369 1.00 94.75 299 TYR A C 1
ATOM 2382 O O . TYR A 1 299 ? 1.746 -15.787 -2.200 1.00 94.75 299 TYR A O 1
ATOM 2390 N N . ARG A 1 300 ? 2.480 -17.740 -3.033 1.00 92.31 300 ARG A N 1
ATOM 2391 C CA . ARG A 1 300 ? 3.658 -17.200 -3.719 1.00 92.31 300 ARG A CA 1
ATOM 2392 C C . ARG A 1 300 ? 3.708 -17.735 -5.144 1.00 92.31 300 ARG A C 1
ATOM 2394 O O . ARG A 1 300 ? 3.675 -18.949 -5.345 1.00 92.31 300 ARG A O 1
ATOM 2401 N N . SER A 1 301 ? 3.856 -16.838 -6.116 1.00 86.56 301 SER A N 1
ATOM 2402 C CA . SER A 1 301 ? 4.049 -17.214 -7.514 1.00 86.56 301 SER A CA 1
ATOM 2403 C C . SER A 1 301 ? 5.367 -17.966 -7.714 1.00 86.56 301 SER A C 1
ATOM 2405 O O . SER A 1 301 ? 6.379 -17.681 -7.064 1.00 86.56 301 SER A O 1
ATOM 2407 N N . LYS A 1 302 ? 5.396 -18.896 -8.673 1.00 78.81 302 LYS A N 1
ATOM 2408 C CA . LYS A 1 302 ? 6.657 -19.512 -9.109 1.00 78.81 302 LYS A CA 1
ATOM 2409 C C . LYS A 1 302 ? 7.519 -18.470 -9.842 1.00 78.81 302 LYS A C 1
ATOM 2411 O O . LYS A 1 302 ? 6.967 -17.686 -10.614 1.00 78.81 302 LYS A O 1
ATOM 2416 N N . PRO A 1 303 ? 8.845 -18.448 -9.630 1.00 69.62 303 PRO A N 1
ATOM 2417 C CA . PRO A 1 303 ? 9.734 -17.584 -10.401 1.00 69.62 303 PRO A CA 1
ATOM 2418 C C . PRO A 1 303 ? 9.784 -18.028 -11.874 1.00 69.62 303 PRO A C 1
ATOM 2420 O O . PRO A 1 303 ? 9.633 -19.216 -12.166 1.00 69.62 303 PRO A O 1
ATOM 2423 N N . GLY A 1 304 ? 10.036 -17.087 -12.789 1.00 67.19 304 GLY A N 1
ATOM 2424 C CA . GLY A 1 304 ? 10.244 -17.355 -14.219 1.00 67.19 304 GLY A CA 1
ATOM 2425 C C . GLY A 1 304 ? 9.184 -16.745 -15.143 1.00 67.19 304 GLY A C 1
ATOM 2426 O O . GLY A 1 304 ? 8.490 -15.802 -14.771 1.00 67.19 304 GLY A O 1
ATOM 2427 N N . GLU A 1 305 ? 9.066 -17.285 -16.360 1.00 60.03 305 GLU A N 1
ATOM 2428 C CA . GLU A 1 305 ? 8.293 -16.707 -17.479 1.00 60.03 305 GLU A CA 1
ATOM 2429 C C . GLU A 1 305 ? 6.801 -16.467 -17.169 1.00 60.03 305 GLU A C 1
ATOM 2431 O O . GLU A 1 305 ? 6.200 -15.531 -17.694 1.00 60.03 305 GLU A O 1
ATOM 2436 N N . ASN A 1 306 ? 6.211 -17.239 -16.250 1.00 72.94 306 ASN A N 1
ATOM 2437 C CA . ASN A 1 306 ? 4.806 -17.087 -15.853 1.00 72.94 306 ASN A CA 1
ATOM 2438 C C . ASN A 1 306 ? 4.547 -15.900 -14.907 1.00 72.94 306 ASN A C 1
ATOM 2440 O O . ASN A 1 306 ? 3.392 -15.611 -14.605 1.00 72.94 306 ASN A O 1
ATOM 2444 N N . LEU A 1 307 ? 5.582 -15.196 -14.437 1.00 78.75 307 LEU A N 1
ATOM 2445 C CA . LEU A 1 307 ? 5.421 -14.101 -13.479 1.00 78.75 307 LEU A CA 1
ATOM 2446 C C . LEU A 1 307 ? 4.531 -12.972 -14.021 1.00 78.75 307 LEU A C 1
ATOM 2448 O O . LEU A 1 307 ? 3.716 -12.432 -13.282 1.00 78.75 307 LEU A O 1
ATOM 2452 N N . TRP A 1 308 ? 4.632 -12.646 -15.312 1.00 78.31 308 TRP A N 1
ATOM 2453 C CA . TRP A 1 308 ? 3.770 -11.637 -15.940 1.00 78.31 308 TRP A CA 1
ATOM 2454 C C . TRP A 1 308 ? 2.304 -12.033 -15.969 1.00 78.31 308 TRP A C 1
ATOM 2456 O O . TRP A 1 308 ? 1.440 -11.184 -15.763 1.00 78.31 308 TRP A O 1
ATOM 2466 N N . HIS A 1 309 ? 2.033 -13.315 -16.206 1.00 81.19 309 HIS A N 1
ATOM 2467 C CA . HIS A 1 309 ? 0.678 -13.836 -16.150 1.00 81.19 309 HIS A CA 1
ATOM 2468 C C . HIS A 1 309 ? 0.112 -13.659 -14.737 1.00 81.19 309 HIS A C 1
ATOM 2470 O O . HIS A 1 309 ? -0.963 -13.092 -14.582 1.00 81.19 309 HIS A O 1
ATOM 2476 N N . GLU A 1 310 ? 0.871 -14.046 -13.707 1.00 83.38 310 GLU A N 1
ATOM 2477 C CA . GLU A 1 310 ? 0.475 -13.889 -12.299 1.00 83.38 310 GLU A CA 1
ATOM 2478 C C . GLU A 1 310 ? 0.280 -12.420 -11.903 1.00 83.38 310 GLU A C 1
ATOM 2480 O O . GLU A 1 310 ? -0.702 -12.082 -11.247 1.00 83.38 310 GLU A O 1
ATOM 2485 N N . ILE A 1 311 ? 1.171 -11.527 -12.341 1.00 85.75 311 ILE A N 1
ATOM 2486 C CA . ILE A 1 311 ? 1.006 -10.080 -12.158 1.00 85.75 311 ILE A CA 1
ATOM 2487 C C . ILE A 1 311 ? -0.307 -9.617 -12.793 1.00 85.75 311 ILE A C 1
ATOM 2489 O O . ILE A 1 311 ? -1.069 -8.906 -12.147 1.00 85.75 311 ILE A O 1
ATOM 2493 N N . GLY A 1 312 ? -0.598 -10.045 -14.024 1.00 85.12 312 GLY A N 1
ATOM 2494 C CA . GLY A 1 312 ? -1.807 -9.655 -14.747 1.00 85.12 312 GLY A CA 1
ATOM 2495 C C . GLY A 1 312 ? -3.112 -10.138 -14.121 1.00 85.12 312 GLY A C 1
ATOM 2496 O O . GLY A 1 312 ? -4.145 -9.518 -14.354 1.00 85.12 312 GLY A O 1
ATOM 2497 N N . VAL A 1 313 ? -3.075 -11.186 -13.290 1.00 88.25 313 VAL A N 1
ATOM 2498 C CA . VAL A 1 313 ? -4.246 -11.641 -12.520 1.00 88.25 313 VAL A CA 1
ATOM 2499 C C . VAL A 1 313 ? -4.669 -10.602 -11.477 1.00 88.25 313 VAL A C 1
ATOM 2501 O O . VAL A 1 313 ? -5.861 -10.455 -11.218 1.00 88.25 313 VAL A O 1
ATOM 2504 N N . PHE A 1 314 ? -3.717 -9.883 -10.873 1.00 88.62 314 PHE A N 1
ATOM 2505 C CA . PHE A 1 314 ? -3.984 -8.970 -9.751 1.00 88.62 314 PHE A CA 1
ATOM 2506 C C . PHE A 1 314 ? -3.804 -7.486 -10.096 1.00 88.62 314 PHE A C 1
ATOM 2508 O O . PHE A 1 314 ? -4.394 -6.622 -9.449 1.00 88.62 314 PHE A O 1
ATOM 2515 N N . PHE A 1 315 ? -3.006 -7.192 -11.121 1.00 86.25 315 PHE A N 1
ATOM 2516 C CA . PHE A 1 315 ? -2.683 -5.856 -11.608 1.00 86.25 315 PHE A CA 1
ATOM 2517 C C . PHE A 1 315 ? -2.936 -5.815 -13.116 1.00 86.25 315 PHE A C 1
ATOM 2519 O O . PHE A 1 315 ? -2.037 -6.045 -13.931 1.00 86.25 315 PHE A O 1
ATOM 2526 N N . SER A 1 316 ? -4.185 -5.538 -13.485 1.00 78.62 316 SER A N 1
ATOM 2527 C CA . SER A 1 316 ? -4.693 -5.657 -14.856 1.00 78.62 316 SER A CA 1
ATOM 2528 C C . SER A 1 316 ? -3.914 -4.803 -15.861 1.00 78.62 316 SER A C 1
ATOM 2530 O O . SER A 1 316 ? -3.730 -5.215 -17.007 1.00 78.62 316 SER A O 1
ATOM 2532 N N . TYR A 1 317 ? -3.394 -3.647 -15.435 1.00 74.44 317 TYR A N 1
ATOM 2533 C CA . TYR A 1 317 ? -2.624 -2.748 -16.309 1.00 74.44 317 TYR A CA 1
ATOM 2534 C C . TYR A 1 317 ? -1.104 -2.851 -16.161 1.00 74.44 317 TYR A C 1
ATOM 2536 O O . TYR A 1 317 ? -0.379 -2.053 -16.754 1.00 74.44 317 TYR A O 1
ATOM 2544 N N . GLY A 1 318 ? -0.608 -3.851 -15.426 1.00 77.94 318 GLY A N 1
ATOM 2545 C CA . GLY A 1 318 ? 0.826 -4.101 -15.286 1.00 77.94 318 GLY A CA 1
ATOM 2546 C C . GLY A 1 318 ? 1.574 -2.898 -14.708 1.00 77.94 318 GLY A C 1
ATOM 2547 O O . GLY A 1 318 ? 1.082 -2.257 -13.779 1.00 77.94 318 GLY A O 1
ATOM 2548 N N . PHE A 1 319 ? 2.764 -2.600 -15.235 1.00 78.19 319 PHE A N 1
ATOM 2549 C CA . PHE A 1 319 ? 3.616 -1.526 -14.713 1.00 78.19 319 PHE A CA 1
ATOM 2550 C C . PHE A 1 319 ? 3.407 -0.224 -15.467 1.00 78.19 319 PHE A C 1
ATOM 2552 O O . PHE A 1 319 ? 3.308 -0.194 -16.691 1.00 78.19 319 PHE A O 1
ATOM 2559 N N . THR A 1 320 ? 3.452 0.874 -14.728 1.00 74.75 320 THR A N 1
ATOM 2560 C CA . THR A 1 320 ? 3.536 2.221 -15.270 1.00 74.75 320 THR A CA 1
ATOM 2561 C C . THR A 1 320 ? 4.863 2.848 -14.861 1.00 74.75 320 THR A C 1
ATOM 2563 O O . THR A 1 320 ? 5.221 2.917 -13.681 1.00 74.75 320 THR A O 1
ATOM 2566 N N . LEU A 1 321 ? 5.587 3.315 -15.868 1.00 77.94 321 LEU A N 1
ATOM 2567 C CA . LEU A 1 321 ? 6.734 4.200 -15.753 1.00 77.94 321 LEU A CA 1
ATOM 2568 C C . LEU A 1 321 ? 6.305 5.574 -16.263 1.00 77.94 321 LEU A C 1
ATOM 2570 O O . LEU A 1 321 ? 5.373 5.691 -17.064 1.00 77.94 321 LEU A O 1
ATOM 2574 N N . TRP A 1 322 ? 7.007 6.622 -15.866 1.00 74.94 322 TRP A N 1
ATOM 2575 C CA . TRP A 1 322 ? 6.816 7.921 -16.488 1.00 74.94 322 TRP A CA 1
ATOM 2576 C C . TRP A 1 322 ? 8.129 8.641 -16.677 1.00 74.94 322 TRP A C 1
ATOM 2578 O O . TRP A 1 322 ? 9.102 8.479 -15.941 1.00 74.94 322 TRP A O 1
ATOM 2588 N N . ASN A 1 323 ? 8.136 9.463 -17.711 1.00 67.38 323 ASN A N 1
ATOM 2589 C CA . ASN A 1 323 ? 9.267 10.288 -18.030 1.00 67.38 323 ASN A CA 1
ATOM 2590 C C . ASN A 1 323 ? 9.121 11.620 -17.294 1.00 67.38 323 ASN A C 1
ATOM 2592 O O . ASN A 1 323 ? 8.422 12.517 -17.765 1.00 67.38 323 ASN A O 1
ATOM 2596 N N . ALA A 1 324 ? 9.753 11.748 -16.128 1.00 64.19 324 ALA A N 1
ATOM 2597 C CA . ALA A 1 324 ? 9.878 13.050 -15.489 1.00 64.19 324 ALA A CA 1
ATOM 2598 C C . ALA A 1 324 ? 10.885 13.887 -16.304 1.00 64.19 324 ALA A C 1
ATOM 2600 O O . ALA A 1 324 ? 12.033 13.457 -16.457 1.00 64.19 324 ALA A O 1
ATOM 2601 N N . PRO A 1 325 ? 10.495 15.057 -16.853 1.00 56.72 325 PRO A N 1
ATOM 2602 C CA . PRO A 1 325 ? 11.381 15.870 -17.687 1.00 56.72 325 PRO A CA 1
ATOM 2603 C C . PRO A 1 325 ? 12.706 16.182 -16.985 1.00 56.72 325 PRO A C 1
ATOM 2605 O O . PRO A 1 325 ? 13.757 16.125 -17.624 1.00 56.72 325 PRO A O 1
ATOM 2608 N N . ASP A 1 326 ? 12.628 16.372 -15.669 1.00 61.53 326 ASP A N 1
ATOM 2609 C CA . ASP A 1 326 ? 13.692 16.844 -14.785 1.00 61.53 326 ASP A CA 1
ATOM 2610 C C . ASP A 1 326 ? 14.517 15.700 -14.164 1.00 61.53 326 ASP A C 1
ATOM 2612 O O . ASP A 1 326 ? 15.471 15.950 -13.429 1.00 61.53 326 ASP A O 1
ATOM 2616 N N . CYS A 1 327 ? 14.162 14.438 -14.442 1.00 58.50 327 CYS A N 1
ATOM 2617 C CA . CYS A 1 327 ? 14.857 13.269 -13.909 1.00 58.50 327 CYS A CA 1
ATOM 2618 C C . CYS A 1 327 ? 15.732 12.601 -14.978 1.00 58.50 327 CYS A C 1
ATOM 2620 O O . CYS A 1 327 ? 15.276 12.271 -16.078 1.00 58.50 327 CYS A O 1
ATOM 2622 N N . ASN A 1 328 ? 16.996 12.353 -14.626 1.00 59.09 328 ASN A N 1
ATOM 2623 C CA . ASN A 1 328 ? 17.930 11.564 -15.437 1.00 59.09 328 ASN A CA 1
ATOM 2624 C C . ASN A 1 328 ? 17.801 10.046 -15.197 1.00 59.09 328 ASN A C 1
ATOM 2626 O O . ASN A 1 328 ? 18.604 9.281 -15.722 1.00 5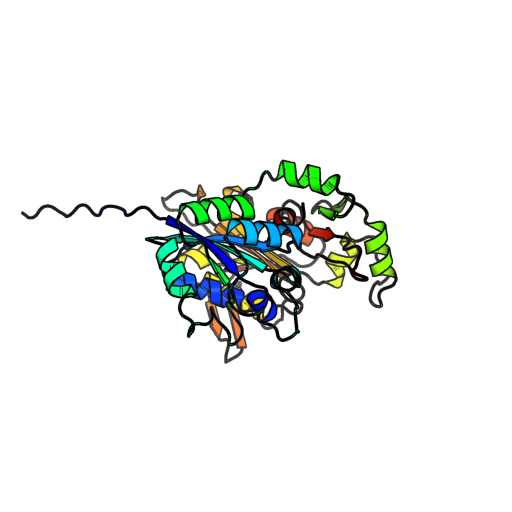9.09 328 ASN A O 1
ATOM 2630 N N . ASP A 1 329 ? 16.809 9.615 -14.418 1.00 63.28 329 ASP A N 1
ATOM 2631 C CA . ASP A 1 329 ? 16.513 8.214 -14.114 1.00 63.28 329 ASP A CA 1
ATOM 2632 C C . ASP A 1 329 ? 15.082 7.857 -14.554 1.00 63.28 329 ASP A C 1
ATOM 2634 O O . ASP A 1 329 ? 14.264 8.735 -14.849 1.00 63.28 329 ASP A O 1
ATOM 2638 N N . ILE A 1 330 ? 14.762 6.565 -14.605 1.00 65.25 330 ILE A N 1
ATOM 2639 C CA . ILE A 1 330 ? 13.390 6.109 -14.823 1.00 65.25 330 ILE A CA 1
ATOM 2640 C C . ILE A 1 330 ? 12.583 6.360 -13.555 1.00 65.25 330 ILE A C 1
ATOM 2642 O O . ILE A 1 330 ? 12.799 5.730 -12.518 1.00 65.25 330 ILE A O 1
ATOM 2646 N N . CYS A 1 331 ? 11.607 7.258 -13.661 1.00 64.56 331 CYS A N 1
ATOM 2647 C CA . CYS A 1 331 ? 10.604 7.439 -12.629 1.00 64.56 331 CYS A CA 1
ATOM 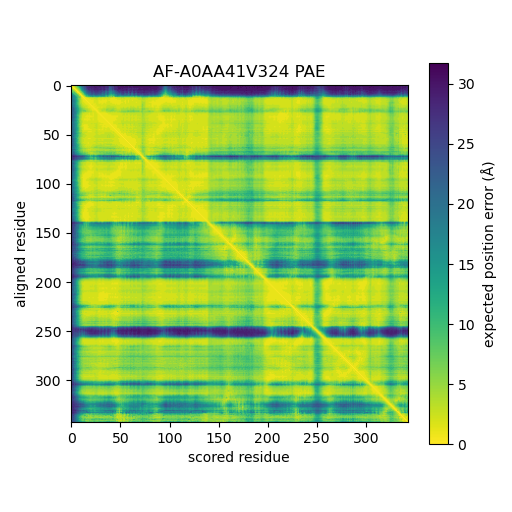2648 C C . CYS A 1 331 ? 9.470 6.428 -12.803 1.00 64.56 331 CYS A C 1
ATOM 2650 O O . CYS A 1 331 ? 9.065 6.081 -13.914 1.00 64.56 331 CYS A O 1
ATOM 2652 N N . GLY A 1 332 ? 8.937 5.980 -11.672 1.00 63.78 332 GLY A N 1
ATOM 2653 C CA . GLY A 1 332 ? 7.912 4.949 -11.644 1.00 63.78 332 GLY A CA 1
ATOM 2654 C C . GLY A 1 332 ? 8.478 3.546 -11.766 1.00 63.78 332 GLY A C 1
ATOM 2655 O O . GLY A 1 332 ? 9.384 3.275 -12.542 1.00 63.78 332 GLY A O 1
ATOM 2656 N N . LYS A 1 333 ? 7.932 2.659 -10.940 1.00 61.75 333 LYS A N 1
ATOM 2657 C CA . LYS A 1 333 ? 8.043 1.195 -11.002 1.00 61.75 333 LYS A CA 1
ATOM 2658 C C . LYS A 1 333 ? 6.774 0.586 -10.406 1.00 61.75 333 LYS A C 1
ATOM 2660 O O . LYS A 1 333 ? 6.827 -0.403 -9.692 1.00 61.75 333 LYS A O 1
ATOM 2665 N N . MET A 1 334 ? 5.645 1.254 -10.611 1.00 70.31 334 MET A N 1
ATOM 2666 C CA . MET A 1 334 ? 4.436 0.997 -9.842 1.00 70.31 334 MET A CA 1
ATOM 2667 C C . MET A 1 334 ? 3.329 0.508 -10.751 1.00 70.31 334 MET A C 1
ATOM 2669 O O . MET A 1 334 ? 3.348 0.730 -11.960 1.00 70.31 334 MET A O 1
ATOM 2673 N N . PHE A 1 335 ? 2.352 -0.149 -10.151 1.00 75.81 335 PHE A N 1
ATOM 2674 C CA . PHE A 1 335 ? 1.237 -0.718 -10.883 1.00 75.81 335 PHE A CA 1
ATOM 2675 C C . PHE A 1 335 ? 0.152 0.319 -11.170 1.00 75.81 335 PHE A C 1
ATOM 2677 O O . PHE A 1 335 ? 0.265 1.495 -10.806 1.00 75.81 335 PHE A O 1
ATOM 2684 N N . GLU A 1 336 ? -0.925 -0.152 -11.791 1.00 73.81 336 GLU A N 1
ATOM 2685 C CA . GLU A 1 336 ? -2.143 0.597 -12.098 1.00 73.81 336 GLU A CA 1
ATOM 2686 C C . GLU A 1 336 ? -2.630 1.611 -11.051 1.00 73.81 336 GLU A C 1
ATOM 2688 O O . GLU A 1 336 ? -3.124 2.649 -11.492 1.00 73.81 336 GLU A O 1
ATOM 2693 N N . PRO A 1 337 ? -2.465 1.439 -9.716 1.00 79.56 337 PRO A N 1
ATOM 2694 C CA . PRO A 1 337 ? -2.911 2.466 -8.782 1.00 79.56 337 PRO A CA 1
ATOM 2695 C C . PRO A 1 337 ? -2.244 3.827 -8.997 1.00 79.56 337 PRO A C 1
ATOM 2697 O O . PRO A 1 337 ? -2.832 4.858 -8.697 1.00 79.56 337 PRO A O 1
ATOM 2700 N N . SER A 1 338 ? -1.034 3.850 -9.566 1.00 83.38 338 SER A N 1
ATOM 2701 C CA . SER A 1 338 ? -0.340 5.111 -9.856 1.00 83.38 338 SER A CA 1
ATOM 2702 C C . SER A 1 338 ? -0.950 5.871 -11.029 1.00 83.38 338 SER A C 1
ATOM 2704 O O . SER A 1 338 ? -0.693 7.060 -11.169 1.00 83.38 338 SER A O 1
ATOM 2706 N N . LEU A 1 339 ? -1.783 5.237 -11.863 1.00 81.31 339 LEU A N 1
ATOM 2707 C CA . LEU A 1 339 ? -2.477 5.944 -12.941 1.00 81.31 339 LEU A CA 1
ATOM 2708 C C . LEU A 1 339 ? -3.383 7.047 -12.384 1.00 81.31 339 LEU A C 1
ATOM 2710 O O . LEU A 1 339 ? -3.399 8.128 -12.962 1.00 81.31 339 LEU A O 1
ATOM 2714 N N . VAL A 1 340 ? -4.020 6.820 -11.228 1.00 80.44 340 VAL A N 1
ATOM 2715 C CA . VAL A 1 340 ? -4.871 7.809 -10.540 1.00 80.44 340 VAL A CA 1
ATOM 2716 C C . VAL A 1 340 ? -4.114 9.106 -10.257 1.00 80.44 340 VAL A C 1
ATOM 2718 O O . VAL A 1 340 ? -4.608 10.199 -10.516 1.00 80.44 340 VAL A O 1
ATOM 2721 N N . GLY A 1 341 ? -2.884 8.973 -9.763 1.00 75.25 341 GLY A N 1
ATOM 2722 C CA . GLY A 1 341 ? -2.041 10.096 -9.371 1.00 75.25 341 GLY A CA 1
ATOM 2723 C C . GLY A 1 341 ? -1.262 10.760 -10.501 1.00 75.25 341 GLY A C 1
ATOM 2724 O O . GLY A 1 341 ? -0.674 11.821 -10.286 1.00 75.25 341 GLY A O 1
ATOM 2725 N N . LEU A 1 342 ? -1.177 10.123 -11.672 1.00 76.69 342 LEU A N 1
ATOM 2726 C CA . LEU A 1 342 ? -0.284 10.540 -12.757 1.00 76.69 342 LEU A CA 1
ATOM 2727 C C . LEU A 1 342 ? -1.010 11.081 -13.991 1.00 76.69 342 LEU A C 1
ATOM 2729 O O . LEU A 1 342 ? -0.404 11.846 -14.745 1.00 76.69 342 LEU A O 1
ATOM 2733 N N . LEU A 1 343 ? -2.264 10.682 -14.211 1.00 73.38 343 LEU A N 1
ATOM 2734 C CA . LEU A 1 343 ? -3.098 11.101 -15.339 1.00 73.38 343 LEU A CA 1
ATOM 2735 C C . LEU A 1 343 ? -4.007 12.265 -14.950 1.00 73.38 343 LEU A C 1
ATOM 2737 O O . LEU A 1 343 ? -4.130 13.199 -15.778 1.00 73.38 343 LEU A O 1
#

Solvent-accessible surface area (backbone atoms only — not comparable to full-atom values): 18783 Å² total; per-residue (Å²): 136,82,78,82,79,80,79,74,80,73,73,70,31,58,22,29,38,40,38,35,31,64,36,58,75,68,39,41,52,14,54,55,47,32,53,38,43,77,66,66,35,43,82,77,39,39,38,35,24,44,40,37,50,71,47,45,53,51,49,24,62,74,73,75,45,77,76,71,72,46,62,74,60,102,56,96,55,95,42,58,46,57,42,54,43,71,41,51,27,38,40,35,31,34,33,21,75,58,26,26,63,51,52,43,56,59,56,66,35,72,91,36,87,36,28,56,100,46,18,58,45,53,51,64,31,82,41,64,69,48,9,50,53,48,43,46,69,74,63,64,72,57,68,71,58,53,50,59,51,42,55,69,27,86,46,31,26,35,41,30,39,88,77,48,75,33,38,67,49,66,61,54,52,47,51,44,61,74,37,102,76,53,76,89,58,91,47,72,67,55,45,54,57,72,70,41,55,52,41,47,35,32,41,21,47,55,21,61,80,67,67,39,48,14,59,55,42,26,49,52,43,71,31,21,50,90,34,79,42,32,37,35,54,43,44,39,78,78,38,70,85,45,76,74,59,74,83,68,77,85,77,96,72,68,81,73,72,46,44,32,38,42,34,30,28,24,36,73,41,84,62,53,38,78,31,71,93,46,31,84,43,76,49,74,36,81,89,84,60,42,33,39,35,6,47,56,36,38,46,71,60,68,81,61,88,61,42,41,56,59,44,31,59,79,31,72,51,21,38,34,33,35,65,49,92,90,47,92,60,78,37,63,71,23,30,51,62,19,49,70,30,67,111

Radius of gyration: 20.53 Å; Cα contacts (8 Å, |Δi|>4): 657; chains: 1; bounding box: 66×52×57 Å

InterPro domains:
  IPR034907 Nucleoside diphosphate kinase-like domain [PF00334] (13-107)
  IPR036850 Nucleoside diphosphate kinase-like domain superfamily [G3DSA:3.30.70.141] (5-150)
  IPR036850 Nucleoside diphosphate kinase-like domain superfamily [SSF54919] (12-140)

Secondary structure (DSSP, 8-state):
-PPPP----PPPEEEEEEE-THHHHTT-HHHHHHHHHHTT-EEEEEEEE---HHHHHHHHHHHTSPPSS----SS--SSHHHHHHHS-EEEEEEEETTHHHHHHHHHH-TTSTTEETTEESEEE-SSHHHHHHHHHHHH---HHHHHHHHHT-SSEEEE-TTS-EES--HHHHHHHHHSTT--S-SSHHHHHHHHS--EEEEE-HHHHHHT-HHHHHHHHHHTEEEEEEEEEEEETTTSTT-GGGTT----SS-GGG-EEEEEEEEEE-TTEEEESSSTT-EEEETTTTEEEEETTTEEEPPSSTTHHHHHHHH-TT-EEEE--TT-SS-EEEEETHHHHHH-

Mean predicted aligned error: 7.64 Å

Nearest PDB structures (foldseek):
  8qvz-assembly1_C  TM=7.492E-01  e=2.351E-07  Homo sapiens
  3zto-assembly1_A  TM=7.946E-01  e=6.569E-07  Aquifex aeolicus
  1pku-assembly2_G  TM=7.663E-01  e=7.875E-07  Oryza sativa
  3vgv-assembly5_J  TM=8.472E-01  e=2.977E-06  Halomonas sp. #593
  2nck-assembly1_R  TM=8.099E-01  e=2.638E-06  Myxococcus xanthus